Protein AF-A0AAV4FV41-F1 (afdb_monomer_lite)

Structure (mmCIF, N/CA/C/O backbone):
data_AF-A0AAV4FV41-F1
#
_entry.id   AF-A0AAV4FV41-F1
#
loop_
_atom_site.group_PDB
_atom_site.id
_atom_site.type_symbol
_atom_site.label_atom_id
_atom_site.label_alt_id
_atom_site.label_comp_id
_atom_site.label_asym_id
_atom_site.label_entity_id
_atom_site.label_seq_id
_atom_site.pdbx_PDB_ins_code
_atom_site.Cartn_x
_atom_site.Cartn_y
_atom_site.Cartn_z
_atom_site.occupancy
_atom_site.B_iso_or_equiv
_atom_site.auth_seq_id
_atom_site.auth_comp_id
_atom_site.auth_asym_id
_atom_site.auth_atom_id
_atom_site.pdbx_PDB_model_num
ATOM 1 N N . MET A 1 1 ? -48.924 -10.273 22.391 1.00 48.84 1 MET A N 1
ATOM 2 C CA . MET A 1 1 ? -47.466 -10.527 22.494 1.00 48.84 1 MET A CA 1
ATOM 3 C C . MET A 1 1 ? -46.755 -9.741 21.384 1.00 48.84 1 MET A C 1
ATOM 5 O O . MET A 1 1 ? -46.948 -10.061 20.221 1.00 48.84 1 MET A O 1
ATOM 9 N N . ARG A 1 2 ? -46.029 -8.647 21.678 1.00 49.81 2 ARG A N 1
ATOM 10 C CA . ARG A 1 2 ? -45.347 -7.856 20.625 1.00 49.81 2 ARG A CA 1
ATOM 11 C C . ARG A 1 2 ? -44.073 -8.586 20.173 1.00 49.81 2 ARG A C 1
ATOM 13 O O . ARG A 1 2 ? -43.125 -8.674 20.949 1.00 49.81 2 ARG A O 1
ATOM 20 N N . ARG A 1 3 ? -44.035 -9.086 18.930 1.00 60.19 3 ARG A N 1
ATOM 21 C CA . ARG A 1 3 ? -42.804 -9.609 18.307 1.00 60.19 3 ARG A CA 1
ATOM 22 C C . ARG A 1 3 ? -41.822 -8.455 18.109 1.00 60.19 3 ARG A C 1
ATOM 24 O O . ARG A 1 3 ? -42.117 -7.498 17.401 1.00 60.19 3 ARG A O 1
ATOM 31 N N . ARG A 1 4 ? -40.658 -8.534 18.754 1.00 66.75 4 ARG A N 1
ATOM 32 C CA . ARG A 1 4 ? -39.531 -7.634 18.488 1.00 66.75 4 ARG A CA 1
ATOM 33 C C . ARG A 1 4 ? -38.638 -8.270 17.433 1.00 66.75 4 ARG A C 1
ATOM 35 O O . ARG A 1 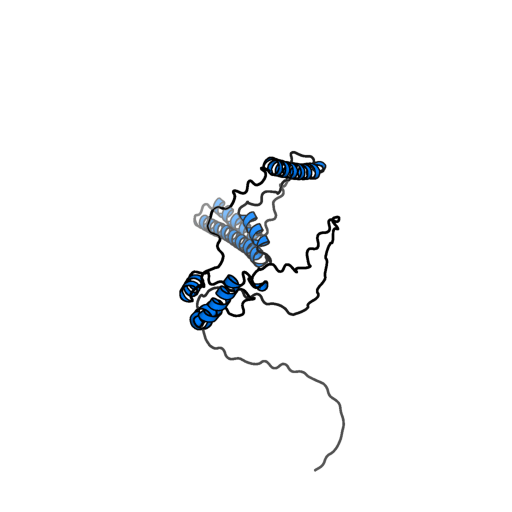4 ? -38.010 -9.289 17.697 1.00 66.75 4 ARG A O 1
ATOM 42 N N . THR A 1 5 ? -38.558 -7.646 16.267 1.00 73.88 5 THR A N 1
ATOM 43 C CA . THR A 1 5 ? -37.606 -8.025 15.221 1.00 73.88 5 THR A CA 1
ATOM 44 C C . THR A 1 5 ? -36.228 -7.479 15.590 1.00 73.88 5 THR A C 1
ATOM 46 O O . THR A 1 5 ? -36.038 -6.265 15.696 1.00 73.88 5 THR A O 1
ATOM 49 N N . VAL A 1 6 ? -35.263 -8.364 15.837 1.00 77.06 6 VAL A N 1
ATOM 50 C CA . VAL A 1 6 ? -33.878 -7.973 16.124 1.00 77.06 6 VAL A CA 1
ATOM 51 C C . VAL A 1 6 ? -33.169 -7.736 14.796 1.00 77.06 6 VAL A C 1
ATOM 53 O O . VAL A 1 6 ? -33.033 -8.655 13.995 1.00 77.06 6 VAL A O 1
ATOM 56 N N . LYS A 1 7 ? -32.711 -6.503 14.550 1.00 77.06 7 LYS A N 1
ATOM 57 C CA . LYS A 1 7 ? -31.862 -6.217 13.387 1.00 77.06 7 LYS A CA 1
ATOM 58 C C . LYS A 1 7 ? -30.518 -6.945 13.558 1.00 77.06 7 LYS A C 1
ATOM 60 O O . LYS A 1 7 ? -29.913 -6.790 14.626 1.00 77.06 7 LYS A O 1
ATOM 65 N N . PRO A 1 8 ? -30.033 -7.692 12.551 1.00 74.56 8 PRO A N 1
ATOM 66 C CA . PRO A 1 8 ? -28.712 -8.300 12.614 1.00 74.56 8 PRO A CA 1
ATOM 67 C C . PRO A 1 8 ? -27.667 -7.192 12.752 1.00 74.56 8 PRO A C 1
ATOM 69 O O . PRO A 1 8 ? -27.716 -6.173 12.060 1.00 74.56 8 PRO A O 1
ATOM 72 N N . ARG A 1 9 ? -26.751 -7.357 13.707 1.00 74.81 9 ARG A N 1
ATOM 73 C CA . ARG A 1 9 ? -25.655 -6.418 13.942 1.00 74.81 9 ARG A CA 1
ATOM 74 C C . ARG A 1 9 ? -24.352 -7.089 13.509 1.00 74.81 9 ARG A C 1
ATOM 76 O O . ARG A 1 9 ? -24.174 -8.259 13.847 1.00 74.81 9 ARG A O 1
ATOM 83 N N . PRO A 1 10 ? -23.443 -6.368 12.830 1.00 77.88 10 PRO A N 1
ATOM 84 C CA . PRO A 1 10 ? -22.122 -6.893 12.528 1.00 77.88 10 PRO A CA 1
ATOM 85 C C . PRO A 1 10 ? -21.423 -7.390 13.800 1.00 77.88 10 PRO A C 1
ATOM 87 O O . PRO A 1 10 ? -21.633 -6.805 14.877 1.00 77.88 10 PRO A O 1
ATOM 90 N N . PRO A 1 11 ? -20.595 -8.442 13.699 1.00 81.81 11 PRO A N 1
ATOM 91 C CA . PRO A 1 11 ? -19.805 -8.909 14.824 1.00 81.81 11 PRO A CA 1
ATOM 92 C C . PRO A 1 11 ? -18.938 -7.762 15.346 1.00 81.81 11 PRO A C 1
ATOM 94 O O . PRO A 1 11 ? -18.335 -7.008 14.585 1.00 81.81 11 PRO A O 1
ATOM 97 N N . ALA A 1 12 ? -18.904 -7.610 16.667 1.00 87.19 12 ALA A N 1
ATOM 98 C CA . ALA A 1 12 ? -18.150 -6.559 17.339 1.00 87.19 12 ALA A CA 1
ATOM 99 C C . ALA A 1 12 ? -17.196 -7.200 18.358 1.00 87.19 12 ALA A C 1
ATOM 101 O O . ALA A 1 12 ? -17.530 -7.260 19.545 1.00 87.19 12 ALA A O 1
ATOM 102 N N . PRO A 1 13 ? -16.025 -7.690 17.910 1.00 89.62 13 PRO A N 1
ATOM 103 C CA . PRO A 1 13 ? -15.083 -8.441 18.747 1.00 89.62 13 PRO A CA 1
ATOM 104 C C . PRO A 1 13 ? -14.616 -7.671 19.990 1.00 89.62 13 PRO A C 1
ATOM 106 O O . PRO A 1 13 ? -14.396 -8.250 21.048 1.00 89.62 13 PRO A O 1
ATOM 109 N N . TRP A 1 14 ? -14.566 -6.338 19.908 1.00 92.00 14 TRP A N 1
ATOM 110 C CA . TRP A 1 14 ? -14.190 -5.453 21.018 1.00 92.00 14 TRP A CA 1
ATOM 111 C C . TRP A 1 14 ? -15.251 -5.337 22.136 1.00 92.00 14 TRP A C 1
ATOM 113 O O . TRP A 1 14 ? -15.016 -4.659 23.135 1.00 92.00 14 TRP A O 1
ATOM 123 N N . LEU A 1 15 ? -16.437 -5.950 22.010 1.00 91.94 15 LEU A N 1
ATOM 124 C CA . LEU A 1 15 ? -17.482 -5.976 23.052 1.00 91.94 15 LEU A CA 1
ATOM 125 C C . LEU A 1 15 ? -17.296 -7.151 24.028 1.00 91.94 15 LEU A C 1
ATOM 127 O O . LEU A 1 15 ? -18.183 -7.992 24.209 1.00 91.94 15 LEU A O 1
ATOM 131 N N . THR A 1 16 ? -16.145 -7.172 24.693 1.00 94.12 16 THR A N 1
ATOM 132 C CA . THR A 1 16 ? -15.757 -8.213 25.654 1.00 94.12 16 THR A CA 1
ATOM 133 C C . THR A 1 16 ? -16.639 -8.213 26.918 1.00 94.12 16 THR A C 1
ATOM 135 O O . THR A 1 16 ? -17.317 -7.216 27.213 1.00 94.12 16 THR A O 1
ATOM 138 N N . PRO A 1 17 ? -16.643 -9.304 27.716 1.00 95.88 17 PRO A N 1
ATOM 139 C CA . PRO A 1 17 ? -17.328 -9.343 29.013 1.00 95.88 17 PRO A CA 1
ATOM 140 C C . PRO A 1 17 ? -16.935 -8.184 29.941 1.00 95.88 17 PRO A C 1
ATOM 142 O O . PRO A 1 17 ? -17.799 -7.593 30.587 1.00 95.88 17 PRO A O 1
ATOM 145 N N . GLN A 1 18 ? -15.663 -7.776 29.915 1.00 96.06 18 GLN A N 1
ATOM 146 C CA . GLN A 1 18 ? -15.154 -6.623 30.662 1.00 96.06 18 GLN A CA 1
ATOM 147 C C . GLN A 1 18 ? -15.866 -5.316 30.270 1.00 96.06 18 GLN A C 1
ATOM 149 O O . GLN A 1 18 ? -16.310 -4.563 31.136 1.00 96.06 18 GLN A O 1
ATOM 154 N N . VAL A 1 19 ? -16.059 -5.060 28.969 1.00 96.25 19 VAL A N 1
ATOM 155 C CA . VAL A 1 19 ? -16.807 -3.883 28.486 1.00 96.25 19 VAL A CA 1
ATOM 156 C C . VAL A 1 19 ? -18.272 -3.946 28.914 1.00 96.25 19 VAL A C 1
ATOM 158 O O . VAL A 1 19 ? -18.865 -2.915 29.245 1.00 96.25 19 VAL A O 1
ATOM 161 N N . LYS A 1 20 ? -18.880 -5.139 28.909 1.00 95.94 20 LYS A N 1
ATOM 162 C CA . LYS A 1 20 ? -20.266 -5.325 29.366 1.00 95.94 20 LYS A CA 1
ATOM 163 C C . LYS A 1 20 ? -20.401 -4.991 30.855 1.00 95.94 20 LYS A C 1
ATOM 165 O O . LYS A 1 20 ? -21.287 -4.207 31.199 1.00 95.94 20 LYS A O 1
ATOM 170 N N . ALA A 1 21 ? -19.496 -5.493 31.696 1.00 97.38 21 ALA A N 1
ATOM 171 C CA . ALA A 1 21 ? -19.452 -5.187 33.126 1.00 97.38 21 ALA A CA 1
ATOM 172 C C . ALA A 1 21 ? -19.243 -3.683 33.377 1.00 97.38 21 ALA A C 1
ATOM 174 O O . ALA A 1 21 ? -20.029 -3.052 34.082 1.00 97.38 21 ALA A O 1
ATOM 175 N N . ALA A 1 22 ? -18.274 -3.062 32.699 1.00 97.19 22 ALA A N 1
ATOM 176 C CA . ALA A 1 22 ? -18.013 -1.627 32.818 1.00 97.19 22 ALA A CA 1
ATOM 177 C C . ALA A 1 22 ? -19.229 -0.768 32.412 1.00 97.19 22 ALA A C 1
ATOM 179 O O . ALA A 1 22 ? -19.565 0.218 33.073 1.00 97.19 22 ALA A O 1
ATOM 180 N N . LYS A 1 23 ? -19.951 -1.159 31.352 1.00 97.56 23 LYS A N 1
ATOM 181 C CA . LYS A 1 23 ? -21.210 -0.508 30.951 1.00 97.56 23 LYS A CA 1
ATOM 182 C C . LYS A 1 23 ? -22.316 -0.678 31.987 1.00 97.56 23 LYS A C 1
ATOM 184 O O . LYS A 1 23 ? -23.127 0.235 32.144 1.00 97.56 23 LYS A O 1
ATOM 189 N N . GLN A 1 24 ? -22.385 -1.827 32.654 1.00 97.62 24 GLN A N 1
ATOM 190 C CA . GLN A 1 24 ? -23.353 -2.068 33.719 1.00 97.62 24 GLN A CA 1
ATOM 191 C C . GLN A 1 24 ? -23.072 -1.165 34.923 1.00 97.62 24 GLN A C 1
ATOM 193 O O . GLN A 1 24 ? -23.992 -0.495 35.384 1.00 97.62 24 GLN A O 1
ATOM 198 N N . GLU A 1 25 ? -21.815 -1.053 35.349 1.00 97.69 25 GLU A N 1
ATOM 199 C CA . GLU A 1 25 ? -21.405 -0.140 36.425 1.00 97.69 25 GLU A CA 1
ATOM 200 C C . GLU A 1 25 ? -21.681 1.324 36.079 1.00 97.69 25 GLU A C 1
ATOM 202 O O . GLU A 1 25 ? -22.261 2.059 36.876 1.00 97.69 25 GLU A O 1
ATOM 207 N N . ARG A 1 26 ? -21.388 1.740 34.841 1.00 98.06 26 ARG A N 1
ATOM 208 C CA . ARG A 1 26 ? -21.754 3.077 34.355 1.00 98.06 26 ARG A CA 1
ATOM 209 C C . ARG A 1 26 ? -23.260 3.334 34.464 1.00 98.06 26 ARG A C 1
ATOM 211 O O . ARG A 1 26 ? -23.661 4.411 34.887 1.00 98.06 26 ARG A O 1
ATOM 218 N N . ARG A 1 27 ? -24.103 2.359 34.097 1.00 97.81 27 ARG A N 1
ATOM 219 C CA . ARG A 1 27 ? -25.571 2.474 34.214 1.00 97.81 27 ARG A CA 1
ATOM 220 C C . ARG A 1 27 ? -26.032 2.529 35.672 1.00 97.81 27 ARG A C 1
ATOM 222 O O . ARG A 1 27 ? -26.994 3.234 35.955 1.00 97.81 27 ARG A O 1
ATOM 229 N N . LYS A 1 28 ? -25.384 1.798 36.586 1.00 97.75 28 LYS A N 1
ATOM 230 C CA . LYS A 1 28 ? -25.674 1.880 38.028 1.00 97.75 28 LYS A CA 1
ATOM 231 C C . LYS A 1 28 ? -25.369 3.284 38.558 1.00 97.75 28 LYS A C 1
ATOM 233 O O . LYS A 1 28 ? -26.255 3.898 39.146 1.00 97.75 28 LYS A O 1
ATOM 238 N N . ALA A 1 29 ? -24.183 3.816 38.253 1.00 97.06 29 ALA A N 1
ATOM 239 C CA . ALA A 1 29 ? -23.786 5.174 38.628 1.00 97.06 29 ALA A CA 1
ATOM 240 C C . ALA A 1 29 ? -24.725 6.242 38.036 1.00 97.06 29 ALA A C 1
ATOM 242 O O . ALA A 1 29 ? -25.128 7.168 38.731 1.00 97.06 29 ALA A O 1
ATOM 243 N N . GLU A 1 30 ? -25.143 6.078 36.775 1.00 97.81 30 GLU A N 1
ATOM 244 C CA . GLU A 1 30 ? -26.107 6.974 36.124 1.00 97.81 30 GLU A CA 1
ATOM 245 C C . GLU A 1 30 ? -27.459 6.997 36.854 1.00 97.81 30 GLU A C 1
ATOM 247 O O . GLU A 1 30 ? -28.013 8.066 37.105 1.00 97.81 30 GLU A O 1
ATOM 252 N N . ARG A 1 31 ? -27.997 5.824 37.218 1.00 97.88 31 ARG A N 1
ATOM 253 C CA . ARG A 1 31 ? -29.260 5.726 37.967 1.00 97.88 31 ARG A CA 1
ATOM 254 C C . ARG A 1 31 ? -29.142 6.340 39.357 1.00 97.88 31 ARG A C 1
ATOM 256 O O . ARG A 1 31 ? -30.073 7.010 39.788 1.00 97.88 31 ARG A O 1
ATOM 263 N N . GLN A 1 32 ? -28.017 6.117 40.039 1.00 97.12 32 GLN A N 1
ATOM 264 C CA . GLN A 1 32 ? -27.764 6.699 41.353 1.00 97.12 32 GLN A CA 1
ATOM 265 C C . GLN A 1 32 ? -27.756 8.224 41.273 1.00 97.12 32 GLN A C 1
ATOM 267 O O . GLN A 1 32 ? -28.517 8.855 41.995 1.00 97.12 32 GLN A O 1
ATOM 272 N N . TRP A 1 33 ? -27.002 8.798 40.330 1.00 98.00 33 TRP A N 1
ATOM 273 C CA . TRP A 1 33 ? -26.980 10.243 40.106 1.00 98.00 33 TRP A CA 1
ATOM 274 C C . TRP A 1 33 ? -28.374 10.809 39.809 1.00 98.00 33 TRP A C 1
ATOM 276 O O . TRP A 1 33 ? -28.776 11.784 40.442 1.00 98.00 33 TRP A O 1
ATOM 286 N N . LYS A 1 34 ? -29.145 10.163 38.923 1.00 96.69 34 LYS A N 1
ATOM 287 C CA . LYS A 1 34 ? -30.526 10.570 38.608 1.00 96.69 34 LYS A CA 1
ATOM 288 C C . LYS A 1 34 ? -31.461 10.529 39.819 1.00 96.69 34 LYS A C 1
ATOM 290 O O . LYS A 1 34 ? -32.391 11.321 39.872 1.00 96.69 34 LYS A O 1
ATOM 295 N N . LYS A 1 35 ? -31.230 9.618 40.772 1.00 96.81 35 LYS A N 1
ATOM 296 C CA . LYS A 1 35 ? -32.022 9.511 42.006 1.00 96.81 35 LYS A CA 1
ATOM 297 C C . LYS A 1 35 ? -31.618 10.555 43.051 1.00 96.81 35 LYS A C 1
ATOM 299 O O . LYS A 1 35 ? -32.481 11.111 43.711 1.00 96.81 35 LYS A O 1
ATOM 304 N N . SER A 1 36 ? -30.319 10.778 43.235 1.00 96.12 36 SER A N 1
ATOM 305 C CA . SER A 1 36 ? -29.785 11.612 44.319 1.00 96.12 36 SER A CA 1
ATOM 306 C C . SER A 1 36 ? -29.654 13.096 43.979 1.00 96.12 36 SER A C 1
ATOM 308 O O . SER A 1 36 ? -29.597 13.916 44.882 1.00 96.12 36 SER A O 1
ATOM 310 N N . GLY A 1 37 ? -29.450 13.444 42.704 1.00 93.88 37 GLY A N 1
ATOM 311 C CA . GLY A 1 37 ? -29.151 14.815 42.266 1.00 93.88 37 GLY A CA 1
ATOM 312 C C . GLY A 1 37 ? -27.771 15.373 42.662 1.00 93.88 37 GLY A C 1
ATOM 313 O O . GLY A 1 37 ? -27.353 16.380 42.099 1.00 93.88 37 GLY A O 1
ATOM 314 N N . LEU A 1 38 ? -27.029 14.723 43.569 1.00 96.31 38 LEU A N 1
ATOM 315 C CA . LEU A 1 38 ? -25.739 15.219 44.072 1.00 96.31 38 LEU A CA 1
ATOM 316 C C . LEU A 1 38 ? -24.633 15.280 43.004 1.00 96.31 38 LEU A C 1
ATOM 318 O O . LEU A 1 38 ? -24.504 14.398 42.146 1.00 96.31 38 LEU A O 1
ATOM 322 N N . THR A 1 39 ? -23.763 16.282 43.140 1.00 96.31 39 THR A N 1
ATOM 323 C CA . THR A 1 39 ? -22.578 16.510 42.295 1.00 96.31 39 THR A CA 1
ATOM 324 C C . THR A 1 39 ? -21.586 15.349 42.355 1.00 96.31 39 THR A C 1
ATOM 326 O O . THR A 1 39 ? -21.150 14.871 41.312 1.00 96.31 39 THR A O 1
ATOM 329 N N . VAL A 1 40 ? -21.331 14.793 43.542 1.00 97.38 40 VAL A N 1
ATOM 330 C CA . VAL A 1 40 ? -20.420 13.646 43.725 1.00 97.38 40 VAL A CA 1
ATOM 331 C C . VAL A 1 40 ? -20.847 12.441 42.875 1.00 97.38 40 VAL A C 1
ATOM 333 O O . VAL A 1 40 ? -20.028 11.802 42.216 1.00 97.38 40 VAL A O 1
ATOM 336 N N . HIS A 1 41 ? -22.149 12.142 42.814 1.00 97.38 41 HIS A N 1
ATOM 337 C CA . HIS A 1 41 ? -22.655 11.043 41.987 1.00 97.38 41 HIS A CA 1
ATOM 338 C C . HIS A 1 41 ? -22.536 11.330 40.485 1.00 97.38 41 HIS A C 1
ATOM 340 O O . HIS A 1 41 ? -22.283 10.407 39.703 1.00 97.38 41 HIS A O 1
ATOM 346 N N . ARG A 1 42 ? -22.654 12.600 40.077 1.00 97.31 42 ARG A N 1
ATOM 347 C CA . ARG A 1 42 ? -22.388 13.027 38.697 1.00 97.31 42 ARG A CA 1
ATOM 348 C C . ARG A 1 42 ? -20.932 12.780 38.312 1.00 97.31 42 ARG A C 1
ATOM 350 O O . ARG A 1 42 ? -20.676 12.276 37.217 1.00 97.31 42 ARG A O 1
ATOM 357 N N . ASP A 1 43 ? -19.997 13.095 39.200 1.00 97.94 43 ASP A N 1
ATOM 358 C CA . ASP A 1 43 ? -18.567 12.913 38.949 1.00 97.94 43 ASP A CA 1
ATOM 359 C C . ASP A 1 43 ? -18.200 11.429 38.863 1.00 97.94 43 ASP A C 1
ATOM 361 O O . ASP A 1 43 ? -17.523 11.015 37.919 1.00 97.94 43 ASP A O 1
ATOM 365 N N . ILE A 1 44 ? -18.762 10.589 39.740 1.00 97.75 44 ILE A N 1
ATOM 366 C CA . ILE A 1 44 ? -18.630 9.125 39.648 1.00 97.75 44 ILE A CA 1
ATOM 367 C C . ILE A 1 44 ? -19.152 8.614 38.297 1.00 97.75 44 ILE A C 1
ATOM 369 O O . ILE A 1 44 ? -18.476 7.831 37.622 1.00 97.75 44 ILE A O 1
ATOM 373 N N . TYR A 1 45 ? -20.336 9.059 37.865 1.00 98.00 45 TYR A N 1
ATOM 374 C CA . TYR A 1 45 ? -20.873 8.699 36.551 1.00 98.00 45 TYR A CA 1
ATOM 375 C C . TYR A 1 45 ? -19.937 9.135 35.415 1.00 98.00 45 TYR A C 1
ATOM 377 O O . TYR A 1 45 ? -19.667 8.338 34.512 1.00 98.00 45 TYR A O 1
ATOM 385 N N . ARG A 1 46 ? -19.399 10.361 35.468 1.00 97.94 46 ARG A N 1
ATOM 386 C CA . ARG A 1 46 ? -18.468 10.895 34.464 1.00 97.94 46 ARG A CA 1
ATOM 387 C C . ARG A 1 46 ? -17.193 10.057 34.374 1.00 97.94 46 ARG A C 1
ATOM 389 O O . ARG A 1 46 ? -16.798 9.697 33.265 1.00 97.94 46 ARG A O 1
ATOM 396 N N . LEU A 1 47 ? -16.609 9.677 35.511 1.00 98.19 47 LEU A N 1
ATOM 397 C CA . LEU A 1 47 ? -15.437 8.798 35.569 1.00 98.19 47 LEU A CA 1
ATOM 398 C C . LEU A 1 47 ? -15.733 7.428 34.949 1.00 98.19 47 LEU A C 1
ATOM 400 O O . LEU A 1 47 ? -14.989 6.953 34.090 1.00 98.19 47 LEU A O 1
ATOM 404 N N . LYS A 1 48 ? -16.863 6.802 35.307 1.00 98.00 48 LYS A N 1
ATOM 405 C CA . LYS A 1 48 ? -17.270 5.514 34.716 1.00 98.00 48 LYS A CA 1
ATOM 406 C C . LYS A 1 48 ? -17.569 5.634 33.219 1.00 98.00 48 LYS A C 1
ATOM 408 O O . LYS A 1 48 ? -17.288 4.707 32.461 1.00 98.00 48 LYS A O 1
ATOM 413 N N . TYR A 1 49 ? -18.125 6.758 32.771 1.00 97.44 49 TYR A N 1
ATOM 414 C CA . TYR A 1 49 ? -18.356 7.033 31.355 1.00 97.44 49 TYR A CA 1
ATOM 415 C C . TYR A 1 49 ? -17.036 7.125 30.582 1.00 97.44 49 TYR A C 1
ATOM 417 O O . TYR A 1 49 ? -16.879 6.431 29.577 1.00 97.44 49 TYR A O 1
ATOM 425 N N . GLN A 1 50 ? -16.083 7.923 31.072 1.00 97.94 50 GLN A N 1
ATOM 426 C CA . GLN A 1 50 ? -14.752 8.060 30.477 1.00 97.94 50 GLN A CA 1
ATOM 427 C C . GLN A 1 50 ? -14.026 6.716 30.424 1.00 97.94 50 GLN A C 1
ATOM 429 O O . GLN A 1 50 ? -13.526 6.339 29.366 1.00 97.94 50 GLN A O 1
ATOM 434 N N . PHE A 1 51 ? -14.064 5.951 31.517 1.00 98.06 51 PHE A N 1
ATOM 435 C CA . PHE A 1 51 ? -13.480 4.615 31.580 1.00 98.06 51 PHE A CA 1
ATOM 436 C C . PHE A 1 51 ? -14.030 3.688 30.488 1.00 98.06 51 PHE A C 1
ATOM 438 O O . PHE A 1 51 ? -13.263 3.078 29.750 1.00 98.06 51 PHE A O 1
ATOM 445 N N . VAL A 1 52 ? -15.357 3.619 30.321 1.00 97.75 52 VAL A N 1
ATOM 446 C CA . VAL A 1 52 ? -15.980 2.795 29.268 1.00 97.75 52 VAL A CA 1
ATOM 447 C C . VAL A 1 52 ? -15.561 3.254 27.869 1.00 97.75 52 VAL A C 1
ATOM 449 O O . VAL A 1 52 ? -15.310 2.418 27.002 1.00 97.75 52 VAL A O 1
ATOM 452 N N . CYS A 1 53 ? -15.507 4.565 27.628 1.00 96.88 53 CYS A N 1
ATOM 453 C CA . CYS A 1 53 ? -15.097 5.116 26.338 1.00 96.88 53 CYS A CA 1
ATOM 454 C C . CYS A 1 53 ? -13.641 4.771 26.006 1.00 96.88 53 CYS A C 1
ATOM 456 O O . CYS A 1 53 ? -13.371 4.330 24.889 1.00 96.88 53 CYS A O 1
ATOM 458 N N . ASN A 1 54 ? -12.732 4.926 26.970 1.00 97.75 54 ASN A N 1
ATOM 459 C CA . ASN A 1 54 ? -11.315 4.609 26.803 1.00 97.75 54 ASN A CA 1
ATOM 460 C C . ASN A 1 54 ? -11.115 3.108 26.593 1.00 97.75 54 ASN A C 1
ATOM 462 O O . ASN A 1 54 ? -10.531 2.717 25.591 1.00 97.75 54 ASN A O 1
ATOM 466 N N . LEU A 1 55 ? -11.748 2.268 27.416 1.00 97.69 55 LEU A N 1
ATOM 467 C CA . LEU A 1 55 ? -11.674 0.814 27.276 1.00 97.69 55 LEU A CA 1
ATOM 468 C C . LEU A 1 55 ? -12.113 0.332 25.882 1.00 97.69 55 LEU A C 1
ATOM 470 O O . LEU A 1 55 ? -11.474 -0.529 25.285 1.00 97.69 55 LEU A O 1
ATOM 474 N N . ILE A 1 56 ? -13.192 0.897 25.327 1.00 96.81 56 ILE A N 1
ATOM 475 C CA . ILE A 1 56 ? -13.645 0.545 23.972 1.00 96.81 56 ILE A CA 1
ATOM 476 C C . ILE A 1 56 ? -12.647 1.018 22.909 1.00 96.81 56 ILE A C 1
ATOM 478 O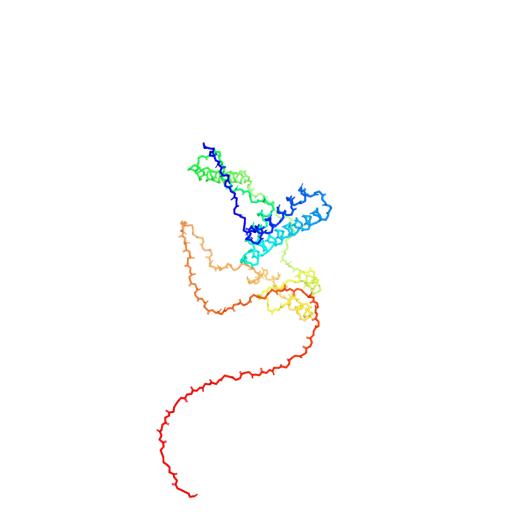 O . ILE A 1 56 ? -12.413 0.291 21.944 1.00 96.81 56 ILE A O 1
ATOM 482 N N . LYS A 1 57 ? -12.087 2.225 23.050 1.00 96.44 57 LYS A N 1
ATOM 483 C CA . LYS A 1 57 ? -11.064 2.741 22.129 1.00 96.44 57 LYS A CA 1
ATOM 484 C C . LYS A 1 57 ? -9.820 1.853 22.145 1.00 96.44 57 LYS A C 1
ATOM 486 O O . LYS A 1 57 ? -9.340 1.481 21.078 1.00 96.44 57 LYS A O 1
ATOM 491 N N . ASP A 1 58 ? -9.364 1.464 23.329 1.00 96.94 58 ASP A N 1
ATOM 492 C CA . ASP A 1 58 ? -8.172 0.642 23.516 1.00 96.94 58 ASP A CA 1
ATOM 493 C C . ASP A 1 58 ? -8.360 -0.760 22.934 1.00 96.94 58 ASP A C 1
ATOM 495 O O . ASP A 1 58 ? -7.506 -1.232 22.190 1.00 96.94 58 ASP A O 1
ATOM 499 N N . LEU A 1 59 ? -9.512 -1.394 23.175 1.00 96.69 59 LEU A N 1
ATOM 500 C CA . LEU A 1 59 ? -9.818 -2.709 22.604 1.00 96.69 59 LEU A CA 1
ATOM 501 C C . LEU A 1 59 ? -9.979 -2.673 21.082 1.00 96.69 59 LEU A C 1
ATOM 503 O O . LEU A 1 59 ? -9.566 -3.611 20.409 1.00 96.69 59 LEU A O 1
ATOM 507 N N . LYS A 1 60 ? -10.551 -1.600 20.520 1.00 94.69 60 LYS A N 1
ATOM 508 C CA . LYS A 1 60 ? -10.607 -1.415 19.061 1.00 94.69 60 LYS A CA 1
ATOM 509 C C . LYS A 1 60 ? -9.214 -1.253 18.461 1.00 94.69 60 LYS A C 1
ATOM 511 O O . LYS A 1 60 ? -8.922 -1.889 17.454 1.00 94.69 60 LYS A O 1
ATOM 516 N N . ARG A 1 61 ? -8.371 -0.418 19.079 1.00 94.81 61 ARG A N 1
ATOM 517 C CA . ARG A 1 61 ? -6.980 -0.208 18.656 1.00 94.81 61 ARG A CA 1
ATOM 518 C C . ARG A 1 61 ? -6.206 -1.519 18.702 1.00 94.81 61 ARG A C 1
ATOM 520 O O . ARG A 1 61 ? -5.575 -1.866 17.715 1.00 94.81 61 ARG A O 1
ATOM 527 N N . LYS A 1 62 ? -6.315 -2.255 19.811 1.00 96.00 62 LYS A N 1
ATOM 528 C CA . LYS A 1 62 ? -5.684 -3.564 19.976 1.00 96.00 62 LYS A CA 1
ATOM 529 C C . LYS A 1 62 ? -6.143 -4.546 18.900 1.00 96.00 62 LYS A C 1
ATOM 531 O O . LYS A 1 62 ? -5.309 -5.076 18.194 1.00 96.00 62 LYS A O 1
ATOM 536 N N . PHE A 1 63 ? -7.451 -4.695 18.697 1.00 94.69 63 PHE A N 1
ATOM 537 C CA . PHE A 1 63 ? -7.994 -5.602 17.682 1.00 94.69 63 PHE A CA 1
ATOM 538 C C . PHE A 1 63 ? -7.460 -5.323 16.268 1.00 94.69 63 PHE A C 1
ATOM 540 O O . PHE A 1 63 ? -7.103 -6.248 15.548 1.00 94.69 63 PHE A O 1
ATOM 547 N N . VAL A 1 64 ? -7.413 -4.052 15.857 1.00 93.56 64 VAL A N 1
ATOM 548 C CA . VAL A 1 64 ? -6.875 -3.679 14.540 1.00 93.56 64 VAL A CA 1
ATOM 549 C C . VAL A 1 64 ? -5.368 -3.921 14.474 1.00 93.56 64 VAL A C 1
ATOM 551 O O . VAL A 1 64 ? -4.891 -4.421 13.462 1.00 93.56 64 VAL A O 1
ATOM 554 N N . ASN A 1 65 ? -4.634 -3.591 15.539 1.00 95.31 65 ASN A N 1
ATOM 555 C CA . ASN A 1 65 ? -3.190 -3.793 15.602 1.00 95.31 65 ASN A CA 1
ATOM 556 C C . ASN A 1 65 ? -2.823 -5.281 15.533 1.00 95.31 65 ASN A C 1
ATOM 558 O O . ASN A 1 65 ? -2.017 -5.664 14.697 1.00 95.31 65 ASN A O 1
ATOM 562 N N . ASP A 1 66 ? -3.485 -6.119 16.332 1.00 95.44 66 ASP A N 1
ATOM 563 C CA . ASP A 1 66 ? -3.299 -7.572 16.327 1.00 95.44 66 ASP A CA 1
ATOM 564 C C . ASP A 1 66 ? -3.537 -8.126 14.908 1.00 95.44 66 ASP A C 1
ATOM 566 O O . ASP A 1 66 ? -2.702 -8.851 14.377 1.00 95.44 66 ASP A O 1
ATOM 570 N N . LYS A 1 67 ? -4.593 -7.666 14.217 1.00 94.12 67 LYS A N 1
ATOM 571 C CA . LYS A 1 67 ? -4.877 -8.056 12.824 1.00 94.12 67 LYS A CA 1
ATOM 572 C C . LYS A 1 67 ? -3.775 -7.637 11.837 1.00 94.12 67 LYS A C 1
ATOM 574 O O . LYS A 1 67 ? -3.524 -8.352 10.871 1.00 94.12 67 LYS A O 1
ATOM 579 N N . ILE A 1 68 ? -3.137 -6.482 12.044 1.00 94.62 68 ILE A N 1
ATOM 580 C CA . ILE A 1 68 ? -2.018 -6.009 11.211 1.00 94.62 68 ILE A CA 1
ATOM 581 C C . ILE A 1 68 ? -0.760 -6.840 11.485 1.00 94.62 68 ILE A C 1
ATOM 583 O O . ILE A 1 68 ? -0.097 -7.248 10.539 1.00 94.62 68 ILE A O 1
ATOM 587 N N . VAL A 1 69 ? -0.454 -7.122 12.754 1.00 95.31 69 VAL A N 1
ATOM 588 C CA . VAL A 1 69 ? 0.712 -7.926 13.160 1.00 95.31 69 VAL A CA 1
ATOM 589 C C . VAL A 1 69 ? 0.588 -9.379 12.691 1.00 95.31 69 VAL A C 1
ATOM 591 O O . VAL A 1 69 ? 1.577 -9.980 12.288 1.00 95.31 69 VAL A O 1
ATOM 594 N N . GLU A 1 70 ? -0.621 -9.940 12.703 1.00 95.56 70 GLU A N 1
ATOM 595 C CA . GLU A 1 70 ? -0.905 -11.298 12.218 1.00 95.56 70 GLU A CA 1
ATOM 596 C C . GLU A 1 70 ? -0.933 -11.410 10.681 1.00 95.56 70 GLU A C 1
ATOM 598 O O . GLU A 1 70 ? -0.936 -12.523 10.147 1.00 95.56 70 GLU A O 1
ATOM 603 N N . SER A 1 71 ? -0.960 -10.282 9.959 1.00 94.56 71 SER A N 1
ATOM 604 C CA . SER A 1 71 ? -1.021 -10.274 8.493 1.00 94.56 71 SER A CA 1
ATOM 605 C C . SER A 1 71 ? 0.293 -10.762 7.882 1.00 94.56 71 SER A C 1
ATOM 607 O O . SER A 1 71 ? 1.373 -10.304 8.248 1.00 94.56 71 SER A O 1
ATOM 609 N N . ARG A 1 72 ? 0.211 -11.655 6.890 1.00 93.50 72 ARG A N 1
ATOM 610 C CA . ARG A 1 72 ? 1.394 -12.250 6.230 1.00 93.50 72 ARG A CA 1
ATOM 611 C C . ARG A 1 72 ? 1.776 -11.560 4.927 1.00 93.50 72 ARG A C 1
ATOM 613 O O . ARG A 1 72 ? 2.815 -11.863 4.348 1.00 93.50 72 ARG A O 1
ATOM 620 N N . SER A 1 73 ? 0.926 -10.661 4.434 1.00 94.50 73 SER A N 1
ATOM 621 C CA . SER A 1 73 ? 1.125 -9.988 3.154 1.00 94.50 73 SER A CA 1
ATOM 622 C C . SER A 1 73 ? 0.771 -8.506 3.216 1.00 94.50 73 SER A C 1
ATOM 624 O O . SER A 1 73 ? -0.158 -8.088 3.909 1.00 94.50 73 SER A O 1
ATOM 626 N N . SER A 1 74 ? 1.464 -7.703 2.405 1.00 92.38 74 SER A N 1
ATOM 627 C CA . SER A 1 74 ? 1.132 -6.286 2.213 1.00 92.38 74 SER A CA 1
ATOM 628 C C . SER A 1 74 ? -0.316 -6.104 1.742 1.00 92.38 74 SER A C 1
ATOM 630 O O . SER A 1 74 ? -1.007 -5.194 2.193 1.00 92.38 74 SER A O 1
ATOM 632 N N . LYS A 1 75 ? -0.825 -7.015 0.902 1.00 92.31 75 LYS A N 1
ATOM 633 C CA . LYS A 1 75 ? -2.214 -7.029 0.418 1.00 92.31 75 LYS A CA 1
ATOM 634 C C . LYS A 1 75 ? -3.241 -7.127 1.551 1.00 92.31 75 LYS A C 1
ATOM 636 O O . LYS A 1 75 ? -4.251 -6.427 1.506 1.00 92.31 75 LYS A O 1
ATOM 641 N N . GLU A 1 76 ? -3.004 -7.968 2.556 1.00 93.31 76 GLU A N 1
ATOM 642 C CA . GLU A 1 76 ? -3.875 -8.072 3.737 1.00 93.31 76 GLU A CA 1
ATOM 643 C C . GLU A 1 76 ? -3.902 -6.764 4.527 1.00 93.31 76 GLU A C 1
ATOM 645 O O . GLU A 1 76 ? -4.984 -6.266 4.841 1.00 93.31 76 GLU A O 1
ATOM 650 N N . ILE A 1 77 ? -2.735 -6.154 4.746 1.00 94.50 77 ILE A N 1
ATOM 651 C CA . ILE A 1 77 ? -2.614 -4.853 5.416 1.00 94.50 77 ILE A CA 1
ATOM 652 C C . ILE A 1 77 ? -3.388 -3.778 4.639 1.00 94.50 77 ILE A C 1
ATOM 654 O O . ILE A 1 77 ? -4.190 -3.047 5.221 1.00 94.50 77 ILE A O 1
ATOM 658 N N . PHE A 1 78 ? -3.232 -3.717 3.313 1.00 93.19 78 PHE A N 1
ATOM 659 C CA . PHE A 1 78 ? -3.986 -2.782 2.474 1.00 93.19 78 PHE A CA 1
ATOM 660 C C . PHE A 1 78 ? -5.498 -3.020 2.539 1.00 93.19 78 PHE A C 1
ATOM 662 O O . PHE A 1 78 ? -6.260 -2.055 2.593 1.00 93.19 78 PHE A O 1
ATOM 669 N N . ASN A 1 79 ? -5.951 -4.274 2.585 1.00 91.38 79 ASN A N 1
ATOM 670 C CA . ASN A 1 79 ? -7.371 -4.589 2.749 1.00 91.38 79 ASN A CA 1
ATOM 671 C C . ASN A 1 79 ? -7.910 -4.101 4.101 1.00 91.38 79 ASN A C 1
ATOM 673 O O . ASN A 1 79 ? -8.996 -3.523 4.137 1.00 91.38 79 ASN A O 1
ATOM 677 N N . ILE A 1 80 ? -7.141 -4.264 5.185 1.00 92.50 80 ILE A N 1
ATOM 678 C CA . ILE A 1 80 ? -7.483 -3.742 6.517 1.00 92.50 80 ILE A CA 1
ATOM 679 C C . ILE A 1 80 ? -7.574 -2.211 6.483 1.00 92.50 80 ILE A C 1
ATOM 681 O O . ILE A 1 80 ? -8.547 -1.640 6.973 1.00 92.50 80 ILE A O 1
ATOM 685 N N . CYS A 1 81 ? -6.609 -1.531 5.863 1.00 92.06 81 CYS A N 1
ATOM 686 C CA . CYS A 1 81 ? -6.655 -0.079 5.687 1.00 92.06 81 CYS A CA 1
ATOM 687 C C . CYS A 1 81 ? -7.881 0.359 4.876 1.00 92.06 81 CYS A C 1
ATOM 689 O O . CYS A 1 81 ? -8.557 1.322 5.237 1.00 92.06 81 CYS A O 1
ATOM 691 N N . ASN A 1 82 ? -8.212 -0.362 3.805 1.00 90.94 82 ASN A N 1
ATOM 692 C CA . ASN A 1 82 ? -9.392 -0.075 2.997 1.00 90.94 82 ASN A CA 1
ATOM 693 C C . ASN A 1 82 ? -10.700 -0.296 3.772 1.00 90.94 82 ASN A C 1
ATOM 695 O O . ASN A 1 82 ? -11.626 0.496 3.598 1.00 90.94 82 ASN A O 1
ATOM 699 N N . ASP A 1 83 ? -10.771 -1.300 4.654 1.00 89.06 83 ASP A N 1
ATOM 700 C CA . ASP A 1 83 ? -11.914 -1.517 5.553 1.00 89.06 83 ASP A CA 1
ATOM 701 C C . ASP A 1 83 ? -12.090 -0.320 6.497 1.00 89.06 83 ASP A C 1
ATOM 703 O O . ASP A 1 83 ? -13.190 0.216 6.638 1.00 89.06 83 ASP A O 1
ATOM 707 N N . LEU A 1 84 ? -10.997 0.134 7.118 1.00 89.81 84 LEU A N 1
ATOM 708 C CA . LEU A 1 84 ? -11.007 1.245 8.075 1.00 89.81 84 LEU A CA 1
ATOM 709 C C . LEU A 1 84 ? -11.388 2.579 7.428 1.00 89.81 84 LEU A C 1
ATOM 711 O O . LEU A 1 84 ? -12.067 3.394 8.049 1.00 89.81 84 LEU A O 1
ATOM 715 N N . LEU A 1 85 ? -10.958 2.790 6.184 1.00 90.88 85 LEU A N 1
ATOM 716 C CA . LEU A 1 85 ? -11.231 4.002 5.413 1.00 90.88 85 LEU A CA 1
ATOM 717 C C . LEU A 1 85 ? -12.565 3.942 4.654 1.00 90.88 85 LEU A C 1
ATOM 719 O O . LEU A 1 85 ? -12.904 4.896 3.957 1.00 90.88 85 LEU A O 1
ATOM 723 N N . GLY A 1 86 ? -13.305 2.830 4.733 1.00 85.31 86 GLY A N 1
ATOM 724 C CA . GLY A 1 86 ? -14.548 2.643 3.980 1.00 85.31 86 GLY A CA 1
ATOM 725 C C . GLY A 1 86 ? -14.347 2.591 2.459 1.00 85.31 86 GLY A C 1
ATOM 726 O O . GLY A 1 86 ? -15.272 2.874 1.702 1.00 85.31 86 GLY A O 1
ATOM 727 N N . LYS A 1 87 ? -13.139 2.243 1.996 1.00 84.50 87 LYS A N 1
ATOM 728 C CA . LYS A 1 87 ? -12.786 2.132 0.570 1.00 84.50 87 LYS A CA 1
ATOM 729 C C . LYS A 1 87 ? -13.213 0.806 -0.052 1.00 84.50 87 LYS A C 1
ATOM 731 O O . LYS A 1 87 ? -13.240 0.695 -1.277 1.00 84.50 87 LYS A O 1
ATOM 736 N N . ASN A 1 88 ? -13.566 -0.184 0.765 1.00 74.50 88 ASN A N 1
ATOM 737 C CA . ASN A 1 88 ? -14.085 -1.460 0.289 1.00 74.50 88 ASN A CA 1
ATOM 738 C C . ASN A 1 88 ? -15.509 -1.290 -0.245 1.00 74.50 88 ASN A C 1
ATOM 740 O O . ASN A 1 88 ? -16.503 -1.532 0.437 1.00 74.50 88 ASN A O 1
ATOM 744 N N . LYS A 1 89 ? -15.597 -0.850 -1.501 1.00 70.38 89 LYS A N 1
ATOM 745 C CA . LYS A 1 89 ? -16.823 -0.926 -2.288 1.00 70.38 89 LYS A CA 1
ATOM 746 C C . LYS A 1 89 ? -17.075 -2.399 -2.617 1.00 70.38 89 LYS A C 1
ATOM 748 O O . LYS A 1 89 ? -16.124 -3.089 -3.001 1.00 70.38 89 LYS A O 1
ATOM 753 N N . PRO A 1 90 ? -18.315 -2.903 -2.491 1.00 70.06 90 PRO A N 1
ATOM 754 C CA . PRO A 1 90 ? -18.626 -4.228 -2.998 1.00 70.06 90 PRO A CA 1
ATOM 755 C C . PRO A 1 90 ? -18.254 -4.252 -4.480 1.00 70.06 90 PRO A C 1
ATOM 757 O O . PRO A 1 90 ? -18.683 -3.380 -5.242 1.00 70.06 90 PRO A O 1
ATOM 760 N N . LYS A 1 91 ? -17.420 -5.222 -4.870 1.00 67.50 91 LYS A N 1
ATOM 761 C CA . LYS A 1 91 ? -17.130 -5.509 -6.276 1.00 67.50 91 LYS A CA 1
ATOM 762 C C . LYS A 1 91 ? -18.419 -6.042 -6.888 1.00 67.50 91 LYS A C 1
ATOM 764 O O . LYS A 1 91 ? -18.662 -7.242 -6.899 1.00 67.50 91 LYS A O 1
ATOM 769 N N . SER A 1 92 ? -19.290 -5.124 -7.272 1.00 70.12 92 SER A N 1
ATOM 770 C CA . SER A 1 92 ? -20.514 -5.439 -7.982 1.00 70.12 92 SER A CA 1
ATOM 771 C C . SER A 1 92 ? -20.143 -5.590 -9.443 1.00 70.12 92 SER A C 1
ATOM 773 O O . SER A 1 92 ? -19.472 -4.736 -10.026 1.00 70.12 92 SER A O 1
ATOM 775 N N . LEU A 1 93 ? -20.543 -6.719 -10.014 1.00 70.31 93 LEU A N 1
ATOM 776 C CA . LEU A 1 93 ? -20.619 -6.829 -11.457 1.00 70.31 93 LEU A CA 1
ATOM 777 C C . LEU A 1 93 ? -21.662 -5.822 -11.965 1.00 70.31 93 LEU A C 1
ATOM 779 O O . LEU A 1 93 ? -22.522 -5.389 -11.191 1.00 70.31 93 LEU A O 1
ATOM 783 N N . PRO A 1 94 ? -21.599 -5.420 -13.242 1.00 71.75 94 PRO A N 1
ATOM 784 C CA . PRO A 1 94 ? -22.639 -4.591 -13.825 1.00 71.75 94 PRO A CA 1
ATOM 785 C C . PRO A 1 94 ? -24.001 -5.277 -13.649 1.00 71.75 94 PRO A C 1
ATOM 787 O O . PRO A 1 94 ? -24.266 -6.304 -14.265 1.00 71.75 94 PRO A O 1
ATOM 790 N N . ASN A 1 95 ? -24.880 -4.701 -12.826 1.00 72.50 95 ASN A N 1
ATOM 791 C CA . ASN A 1 95 ? -26.231 -5.236 -12.599 1.00 72.50 95 ASN A CA 1
ATOM 792 C C . ASN A 1 95 ? -27.159 -5.043 -13.814 1.00 72.50 95 ASN A C 1
ATOM 794 O O . ASN A 1 95 ? -28.320 -5.440 -13.774 1.00 72.50 95 ASN A O 1
ATOM 798 N N . ASN A 1 96 ? -26.662 -4.410 -14.878 1.00 79.25 96 ASN A N 1
ATOM 799 C CA . ASN A 1 96 ? -27.426 -4.109 -16.086 1.00 79.25 96 ASN A CA 1
ATOM 800 C C . ASN A 1 96 ? -27.581 -5.328 -17.007 1.00 79.25 96 ASN A C 1
ATOM 802 O O . ASN A 1 96 ? -28.345 -5.258 -17.966 1.00 79.25 96 ASN A O 1
ATOM 806 N N . PHE A 1 97 ? -26.864 -6.424 -16.738 1.00 79.31 97 PHE A N 1
ATOM 807 C CA . PHE A 1 97 ? -26.892 -7.629 -17.562 1.00 79.31 97 PHE A CA 1
ATOM 808 C C . PHE A 1 97 ? -27.253 -8.865 -16.728 1.00 79.31 97 PHE A C 1
ATOM 810 O O . PHE A 1 97 ? -26.846 -8.958 -15.566 1.00 79.31 97 PHE A O 1
ATOM 817 N N . PRO A 1 98 ? -27.977 -9.837 -17.314 1.00 83.94 98 PRO A N 1
ATOM 818 C CA . PRO A 1 98 ? -28.146 -11.159 -16.717 1.00 83.94 98 PRO A CA 1
ATOM 819 C C . PRO A 1 98 ? -26.772 -11.797 -16.438 1.00 83.94 98 PRO A C 1
ATOM 821 O O . PRO A 1 98 ? -25.909 -11.716 -17.319 1.00 83.94 98 PRO A O 1
ATOM 824 N N . PRO A 1 99 ? -26.535 -12.420 -15.264 1.00 81.69 99 PRO A N 1
ATOM 825 C CA . PRO A 1 99 ? -25.225 -12.973 -14.886 1.00 81.69 99 PRO A CA 1
ATOM 826 C C . PRO A 1 99 ? -24.630 -13.936 -15.920 1.00 81.69 99 PRO A C 1
ATOM 828 O O . PRO A 1 99 ? -23.428 -13.947 -16.163 1.00 81.69 99 PRO A O 1
ATOM 831 N N . ASP A 1 100 ? -25.508 -14.703 -16.548 1.00 87.56 100 ASP A N 1
ATOM 832 C CA . ASP A 1 100 ? -25.292 -15.679 -17.607 1.00 87.56 100 ASP A CA 1
ATOM 833 C C . ASP A 1 100 ? -24.808 -15.061 -18.929 1.00 87.56 100 ASP A C 1
ATOM 835 O O . ASP A 1 100 ? -24.103 -15.727 -19.677 1.00 87.56 100 ASP A O 1
ATOM 839 N N . LYS A 1 101 ? -25.093 -13.778 -19.189 1.00 87.50 101 LYS A N 1
ATOM 840 C CA . LYS A 1 101 ? -24.672 -13.067 -20.413 1.00 87.50 101 LYS A CA 1
ATOM 841 C C . LYS A 1 101 ? -23.447 -12.172 -20.228 1.00 87.50 101 LYS A C 1
ATOM 843 O O . LYS A 1 101 ? -22.905 -11.663 -21.206 1.00 87.50 101 LYS A O 1
ATOM 848 N N . ILE A 1 102 ? -23.005 -11.944 -18.989 1.00 87.00 102 ILE A N 1
ATOM 849 C CA . ILE A 1 102 ? -21.840 -11.094 -18.693 1.00 87.00 102 ILE A CA 1
ATOM 850 C C . ILE A 1 102 ? -20.560 -11.593 -19.391 1.00 87.00 102 ILE A C 1
ATOM 852 O O . ILE A 1 102 ? -19.853 -10.748 -19.946 1.00 87.00 102 ILE A O 1
ATOM 856 N N . PRO A 1 103 ? -20.238 -12.905 -19.406 1.00 89.88 103 PRO A N 1
ATOM 857 C CA . PRO A 1 103 ? -19.038 -13.398 -20.082 1.00 89.88 103 PRO A CA 1
ATOM 858 C C . PRO A 1 103 ? -19.037 -13.084 -21.579 1.00 89.88 103 PRO A C 1
ATOM 860 O O . PRO A 1 103 ? -18.034 -12.593 -22.092 1.00 89.88 103 PRO A O 1
ATOM 863 N N . ASP A 1 104 ? -20.175 -13.281 -22.247 1.00 91.56 104 ASP A N 1
ATOM 864 C CA . ASP A 1 104 ? -20.317 -13.031 -23.683 1.00 91.56 104 ASP A CA 1
ATOM 865 C C . ASP A 1 104 ? -20.172 -11.541 -24.005 1.00 91.56 104 ASP A C 1
ATOM 867 O O . ASP A 1 104 ? -19.445 -11.168 -24.923 1.00 91.56 104 ASP A O 1
ATOM 871 N N . VAL A 1 105 ? -20.801 -10.669 -23.206 1.00 89.06 105 VAL A N 1
ATOM 872 C CA . VAL A 1 105 ? -20.690 -9.209 -23.361 1.00 89.06 105 VAL A CA 1
ATOM 873 C C . VAL A 1 105 ? -19.245 -8.742 -23.179 1.00 89.06 105 VAL A C 1
ATOM 875 O O . VAL A 1 105 ? -18.757 -7.928 -23.964 1.00 89.06 105 VAL A O 1
ATOM 878 N N . LEU A 1 106 ? -18.547 -9.256 -22.163 1.00 88.62 106 LEU A N 1
ATOM 879 C CA . LEU A 1 106 ? -17.142 -8.924 -21.935 1.00 88.62 106 LEU A CA 1
ATOM 880 C C . LEU A 1 106 ? -16.261 -9.420 -23.082 1.00 88.62 106 LEU A C 1
ATOM 882 O O . LEU A 1 106 ? -15.428 -8.659 -23.568 1.00 88.62 106 LEU A O 1
ATOM 886 N N . ASN A 1 107 ? -16.453 -10.660 -23.532 1.00 93.69 107 ASN A N 1
ATOM 887 C CA . ASN A 1 107 ? -15.679 -11.229 -24.629 1.00 93.69 107 ASN A CA 1
ATOM 888 C C . ASN A 1 107 ? -15.858 -10.416 -25.917 1.00 93.69 107 ASN A C 1
ATOM 890 O O . ASN A 1 107 ? -14.872 -9.979 -26.509 1.00 93.69 107 ASN A O 1
ATOM 894 N N . ASN A 1 108 ? -17.106 -10.127 -26.291 1.00 94.25 108 ASN A N 1
ATOM 895 C CA . ASN A 1 108 ? -17.418 -9.352 -27.490 1.00 94.25 108 ASN A CA 1
ATOM 896 C C . ASN A 1 108 ? -16.805 -7.948 -27.433 1.00 94.25 108 ASN A C 1
ATOM 898 O O . ASN A 1 108 ? -16.218 -7.506 -28.415 1.00 94.25 108 ASN A O 1
ATOM 902 N N . PHE A 1 109 ? -16.834 -7.282 -26.272 1.00 93.31 109 PHE A N 1
ATOM 903 C CA . PHE A 1 109 ? -16.183 -5.981 -26.104 1.00 93.31 109 PHE A CA 1
ATOM 904 C C . PHE A 1 109 ? -14.681 -6.026 -26.422 1.00 93.31 109 PHE A C 1
ATOM 906 O O . PHE A 1 109 ? -14.161 -5.128 -27.088 1.00 93.31 109 PHE A O 1
ATOM 913 N N . PHE A 1 110 ? -13.963 -7.050 -25.948 1.00 95.25 110 PHE A N 1
ATOM 914 C CA . PHE A 1 110 ? -12.529 -7.167 -26.215 1.00 95.25 110 PHE A CA 1
ATOM 915 C C . PHE A 1 110 ? -12.243 -7.547 -27.667 1.00 95.25 110 PHE A C 1
ATOM 917 O O . PHE A 1 110 ? -11.352 -6.942 -28.259 1.00 95.25 110 PHE A O 1
ATOM 924 N N . VAL A 1 111 ? -13.007 -8.478 -28.247 1.00 96.19 111 VAL A N 1
ATOM 925 C CA . VAL A 1 111 ? -12.879 -8.866 -29.662 1.00 96.19 111 VAL A CA 1
ATOM 926 C C . VAL A 1 111 ? -13.087 -7.649 -30.565 1.00 96.19 111 VAL A C 1
ATOM 928 O O . VAL A 1 111 ? -12.182 -7.281 -31.310 1.00 96.19 111 VAL A O 1
ATOM 931 N N . GLU A 1 112 ? -14.202 -6.932 -30.398 1.00 97.00 112 GLU A N 1
ATOM 932 C CA . GLU A 1 112 ? -14.503 -5.726 -31.178 1.00 97.00 112 GLU A CA 1
ATOM 933 C C . GLU A 1 112 ? -13.436 -4.640 -31.010 1.00 97.00 112 GLU A C 1
ATOM 935 O O . GLU A 1 112 ? -13.103 -3.928 -31.959 1.00 97.00 112 GLU A O 1
ATOM 940 N N . LYS A 1 113 ? -12.890 -4.480 -29.799 1.00 95.88 113 LYS A N 1
ATOM 941 C CA . LYS A 1 113 ? -11.831 -3.500 -29.542 1.00 95.88 113 LYS A CA 1
ATOM 942 C C . LYS A 1 113 ? -10.541 -3.861 -30.274 1.00 95.88 113 LYS A C 1
ATOM 944 O O . LYS A 1 113 ? -9.905 -2.967 -30.829 1.00 95.88 113 LYS A O 1
ATOM 949 N N . VAL A 1 114 ? -10.149 -5.135 -30.270 1.00 96.19 114 VAL A N 1
ATOM 950 C CA . VAL A 1 114 ? -8.969 -5.598 -31.015 1.00 96.19 114 VAL A CA 1
ATOM 951 C C . VAL A 1 114 ? -9.169 -5.385 -32.511 1.00 96.19 114 VAL A C 1
ATOM 953 O O . VAL A 1 114 ? -8.268 -4.861 -33.166 1.00 96.19 114 VAL A O 1
ATOM 956 N N . ASP A 1 115 ? -10.346 -5.718 -33.037 1.00 96.38 115 ASP A N 1
ATOM 957 C CA . ASP A 1 115 ? -10.647 -5.550 -34.458 1.00 96.38 115 ASP A CA 1
ATOM 958 C C . ASP A 1 115 ? -10.609 -4.077 -34.876 1.00 96.38 115 ASP A C 1
ATOM 960 O O . ASP A 1 115 ? -9.978 -3.747 -35.878 1.00 96.38 115 ASP A O 1
ATOM 964 N N . LYS A 1 116 ? -11.172 -3.170 -34.066 1.00 96.50 116 LYS A N 1
ATOM 965 C CA . LYS A 1 116 ? -11.077 -1.718 -34.301 1.00 96.50 116 LYS A CA 1
ATOM 966 C C . LYS A 1 116 ? -9.634 -1.224 -34.314 1.00 96.50 116 LYS A C 1
ATOM 968 O O . LYS A 1 116 ? -9.252 -0.502 -35.227 1.00 96.50 116 LYS A O 1
ATOM 973 N N . ILE A 1 117 ? -8.814 -1.641 -33.345 1.00 95.12 117 ILE A N 1
ATOM 974 C CA . ILE A 1 117 ? -7.397 -1.246 -33.291 1.00 95.12 117 ILE A CA 1
ATOM 975 C C . ILE A 1 117 ? -6.653 -1.734 -34.539 1.00 95.12 117 ILE A C 1
ATOM 977 O O . ILE A 1 117 ? -5.888 -0.976 -35.128 1.00 95.12 117 ILE A O 1
ATOM 981 N N . ARG A 1 118 ? -6.881 -2.981 -34.969 1.00 94.88 118 ARG A N 1
ATOM 982 C CA . ARG A 1 118 ? -6.269 -3.522 -36.192 1.00 94.88 118 ARG A CA 1
ATOM 983 C C . ARG A 1 118 ? -6.697 -2.740 -37.428 1.00 94.88 118 ARG A C 1
ATOM 985 O O . ARG A 1 118 ? -5.834 -2.326 -38.190 1.00 94.88 118 ARG A O 1
ATOM 992 N N . GLN A 1 119 ? -7.993 -2.465 -37.572 1.00 94.38 119 GLN A N 1
ATOM 993 C CA . GLN A 1 119 ? -8.520 -1.662 -38.677 1.00 94.38 119 GLN A CA 1
ATOM 994 C C . GLN A 1 119 ? -7.915 -0.257 -38.707 1.00 94.38 119 GLN A C 1
ATOM 996 O O . GLN A 1 119 ? -7.536 0.215 -39.772 1.00 94.38 119 GLN A O 1
ATOM 1001 N N . GLU A 1 120 ? -7.776 0.405 -37.557 1.00 93.38 120 GLU A N 1
ATOM 1002 C CA . GLU A 1 120 ? -7.143 1.725 -37.474 1.00 93.38 120 GLU A CA 1
ATOM 1003 C C . GLU A 1 120 ? -5.658 1.693 -37.856 1.00 93.38 120 GLU A C 1
ATOM 1005 O O . GLU A 1 120 ? -5.174 2.620 -38.505 1.00 93.38 120 GLU A O 1
ATOM 1010 N N . LEU A 1 121 ? -4.927 0.651 -37.451 1.00 89.50 121 LEU A N 1
ATOM 1011 C CA . LEU A 1 121 ? -3.518 0.479 -37.807 1.00 89.50 121 LEU A CA 1
ATOM 1012 C C . LEU A 1 121 ? -3.349 0.165 -39.295 1.00 89.50 121 LEU A C 1
ATOM 1014 O O . LEU A 1 121 ? -2.486 0.751 -39.945 1.00 89.50 121 LEU A O 1
ATOM 1018 N N . ASP A 1 122 ? -4.189 -0.711 -39.843 1.00 87.25 122 ASP A N 1
ATOM 1019 C CA . ASP A 1 122 ? -4.172 -1.064 -41.261 1.00 87.25 122 ASP A CA 1
ATOM 1020 C C . ASP A 1 122 ? -4.602 0.113 -42.145 1.00 87.25 122 ASP A C 1
ATOM 1022 O O . ASP A 1 122 ? -3.971 0.363 -43.168 1.00 87.25 122 ASP A O 1
ATOM 1026 N N . ALA A 1 123 ? -5.600 0.900 -41.732 1.00 86.12 123 ALA A N 1
ATOM 1027 C CA . ALA A 1 123 ? -6.015 2.115 -42.438 1.00 86.12 123 ALA A CA 1
ATOM 1028 C C . ALA A 1 123 ? -4.932 3.207 -42.433 1.00 86.12 123 ALA A C 1
ATOM 1030 O O . ALA A 1 123 ? -4.897 4.053 -43.323 1.00 86.12 123 ALA A O 1
ATOM 1031 N N . LYS A 1 124 ? -4.036 3.188 -41.439 1.00 82.44 124 LYS A N 1
ATOM 1032 C CA . LYS A 1 124 ? -2.879 4.088 -41.341 1.00 82.44 124 LYS A CA 1
ATOM 1033 C C . LYS A 1 124 ? -1.632 3.557 -42.050 1.00 82.44 124 LYS A C 1
ATOM 1035 O O . LYS A 1 124 ? -0.591 4.205 -41.956 1.00 82.44 124 LYS A O 1
ATOM 1040 N N . LYS A 1 125 ? -1.705 2.433 -42.776 1.00 68.19 125 LYS A N 1
ATOM 1041 C CA . LYS A 1 125 ? -0.630 2.006 -43.682 1.00 68.19 125 LYS A CA 1
ATOM 1042 C C . LYS A 1 125 ? -0.542 2.969 -44.868 1.00 68.19 125 LYS A C 1
ATOM 1044 O O . LYS A 1 125 ? -1.018 2.684 -45.960 1.00 68.19 125 LYS A O 1
ATOM 1049 N N . SER A 1 126 ? 0.108 4.110 -44.669 1.00 71.81 126 SER A N 1
ATOM 1050 C CA . SER A 1 126 ? 0.921 4.670 -45.743 1.00 71.81 126 SER A CA 1
ATOM 1051 C C . SER A 1 126 ? 2.055 3.680 -45.995 1.00 71.81 126 SER A C 1
ATOM 1053 O O . SER A 1 126 ? 2.672 3.227 -45.024 1.00 71.81 126 SER A O 1
ATOM 1055 N N . GLU A 1 127 ? 2.352 3.344 -47.253 1.00 70.06 127 GLU A N 1
ATOM 1056 C CA . GLU A 1 127 ? 3.655 2.743 -47.547 1.00 70.06 127 GLU A CA 1
ATOM 1057 C C . GLU A 1 127 ? 4.722 3.621 -46.888 1.00 70.06 127 GLU A C 1
ATOM 1059 O O . GLU A 1 127 ? 4.616 4.852 -46.976 1.00 70.06 127 GLU A O 1
ATOM 1064 N N . PRO A 1 128 ? 5.678 3.042 -46.143 1.00 68.38 128 PRO A N 1
ATOM 1065 C CA . PRO A 1 128 ? 6.701 3.843 -45.511 1.00 68.38 128 PRO A CA 1
ATOM 1066 C C . PRO A 1 128 ? 7.497 4.533 -46.619 1.00 68.38 128 PRO A C 1
ATOM 1068 O O . PRO A 1 128 ? 8.333 3.931 -47.288 1.00 68.38 128 PRO A O 1
ATOM 1071 N N . TYR A 1 129 ? 7.186 5.808 -46.843 1.00 72.62 129 TYR A N 1
ATOM 1072 C CA . TYR A 1 129 ? 7.936 6.663 -47.739 1.00 72.62 129 TYR A CA 1
ATOM 1073 C C . TYR A 1 129 ? 9.231 7.014 -47.022 1.00 72.62 129 TYR A C 1
ATOM 1075 O O . TYR A 1 129 ? 9.325 7.995 -46.281 1.00 72.62 129 TYR A O 1
ATOM 1083 N N . TYR A 1 130 ? 10.219 6.141 -47.174 1.00 75.81 130 TYR A N 1
ATOM 1084 C CA . TYR A 1 130 ? 11.564 6.423 -46.725 1.00 75.81 130 TYR A CA 1
ATOM 1085 C C . TYR A 1 130 ? 12.119 7.506 -47.643 1.00 75.81 130 TYR A C 1
ATOM 1087 O O . TYR A 1 130 ? 12.370 7.273 -48.824 1.00 75.81 130 TYR A O 1
ATOM 1095 N N . HIS A 1 131 ? 12.278 8.715 -47.108 1.00 78.75 131 HIS A N 1
ATOM 1096 C CA . HIS A 1 131 ? 13.093 9.713 -47.778 1.00 78.75 131 HIS A CA 1
ATOM 1097 C C . HIS A 1 131 ? 14.486 9.119 -47.992 1.00 78.75 131 HIS A C 1
ATOM 1099 O O . HIS A 1 131 ? 15.089 8.603 -47.049 1.00 78.75 131 HIS A O 1
ATOM 1105 N N . GLU A 1 132 ? 14.983 9.188 -49.226 1.00 83.19 132 GLU A N 1
ATOM 1106 C CA . GLU A 1 132 ? 16.366 8.838 -49.528 1.00 83.19 132 GLU A CA 1
ATOM 1107 C C . GLU A 1 132 ? 17.283 9.636 -48.592 1.00 83.19 132 GLU A C 1
ATOM 1109 O O . GLU A 1 132 ? 17.159 10.861 -48.481 1.00 83.19 132 GLU A O 1
ATOM 1114 N N . PHE A 1 133 ? 18.141 8.934 -47.850 1.00 85.69 133 PHE A N 1
ATOM 1115 C CA . PHE A 1 133 ? 19.029 9.568 -46.886 1.00 85.69 133 PHE A CA 1
ATOM 1116 C C . PHE A 1 133 ? 20.049 10.428 -47.639 1.00 85.69 133 PHE A C 1
ATOM 1118 O O . PHE A 1 133 ? 20.873 9.912 -48.386 1.00 85.69 133 PHE A O 1
ATOM 1125 N N . LYS A 1 134 ? 19.977 11.748 -47.444 1.00 87.12 134 LYS A N 1
ATOM 1126 C CA . LYS A 1 134 ? 20.890 12.734 -48.052 1.00 87.12 134 LYS A CA 1
ATOM 1127 C C . LYS A 1 134 ? 21.913 13.303 -47.063 1.00 87.12 134 LYS A C 1
ATOM 1129 O O . LYS A 1 134 ? 22.488 14.353 -47.330 1.00 87.12 134 LYS A O 1
ATOM 1134 N N . GLY A 1 135 ? 22.062 12.679 -45.897 1.00 85.69 135 GLY A N 1
ATOM 1135 C CA . GLY A 1 135 ? 23.002 13.116 -44.868 1.00 85.69 135 GLY A CA 1
ATOM 1136 C C . GLY A 1 135 ? 24.355 12.421 -44.977 1.00 85.69 135 GLY A C 1
ATOM 1137 O O . GLY A 1 135 ? 24.563 11.548 -45.820 1.00 85.69 135 GLY A O 1
ATOM 1138 N N . ASP A 1 136 ? 25.255 12.784 -44.070 1.00 85.56 136 ASP A N 1
ATOM 1139 C CA . ASP A 1 136 ? 26.537 12.108 -43.916 1.00 85.56 136 ASP A CA 1
ATOM 1140 C C . ASP A 1 136 ? 26.348 10.776 -43.185 1.00 85.56 136 ASP A C 1
ATOM 1142 O O . ASP A 1 136 ? 25.707 10.698 -42.134 1.00 85.56 136 ASP A O 1
ATOM 1146 N N . VAL A 1 137 ? 26.899 9.708 -43.757 1.00 84.62 137 VAL A N 1
ATOM 1147 C CA . VAL A 1 137 ? 26.859 8.376 -43.149 1.00 84.62 137 VAL A CA 1
ATOM 1148 C C . VAL A 1 137 ? 27.903 8.316 -42.036 1.00 84.62 137 VAL A C 1
ATOM 1150 O O . VAL A 1 137 ? 29.089 8.555 -42.268 1.00 84.62 137 VAL A O 1
ATOM 1153 N N . LEU A 1 138 ? 27.470 7.969 -40.825 1.00 82.00 138 LEU A N 1
ATOM 1154 C CA . LEU A 1 138 ? 28.370 7.694 -39.707 1.00 82.00 138 LEU A CA 1
ATOM 1155 C C . LEU A 1 138 ? 29.031 6.330 -39.922 1.00 82.00 138 LEU A C 1
ATOM 1157 O O . LEU A 1 138 ? 28.434 5.292 -39.652 1.00 82.00 138 LEU A O 1
ATOM 1161 N N . ASN A 1 139 ? 30.258 6.343 -40.439 1.00 83.12 139 ASN A N 1
ATOM 1162 C CA . ASN A 1 139 ? 31.013 5.122 -40.736 1.00 83.12 139 ASN A CA 1
ATOM 1163 C C . ASN A 1 139 ? 31.780 4.579 -39.524 1.00 83.12 139 ASN A C 1
ATOM 1165 O O . ASN A 1 139 ? 32.140 3.406 -39.501 1.00 83.12 139 ASN A O 1
ATOM 1169 N N . CYS A 1 140 ? 32.051 5.427 -38.535 1.00 84.62 140 CYS A N 1
ATOM 1170 C CA . CYS A 1 140 ? 32.776 5.067 -37.327 1.00 84.62 140 CYS A CA 1
ATOM 1171 C C . CYS A 1 140 ? 32.330 5.937 -36.151 1.00 84.62 140 CYS A C 1
ATOM 1173 O O . CYS A 1 140 ? 31.821 7.047 -36.328 1.00 84.62 140 CYS A O 1
ATOM 1175 N N . PHE A 1 141 ? 32.536 5.415 -34.947 1.00 87.25 141 PHE A N 1
ATOM 1176 C CA . PHE A 1 141 ? 32.403 6.173 -33.713 1.00 87.25 141 PHE A CA 1
ATOM 1177 C C . PHE A 1 141 ? 33.769 6.713 -33.304 1.00 87.25 141 PHE A C 1
ATOM 1179 O O . PHE A 1 141 ? 34.782 6.025 -33.435 1.00 87.25 141 PHE A O 1
ATOM 1186 N N . GLU A 1 142 ? 33.795 7.938 -32.790 1.00 89.06 142 GLU A N 1
ATOM 1187 C CA . GLU A 1 142 ? 34.998 8.456 -32.150 1.00 89.06 142 GLU A CA 1
ATOM 1188 C C . GLU A 1 142 ? 35.233 7.718 -30.822 1.00 89.06 142 GLU A C 1
ATOM 1190 O O . GLU A 1 142 ? 34.284 7.559 -30.042 1.00 89.06 142 GLU A O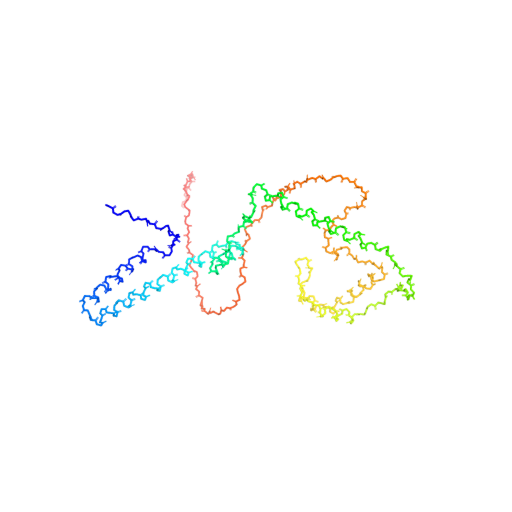 1
ATOM 1195 N N . PRO A 1 143 ? 36.472 7.274 -30.537 1.00 91.19 143 PRO A N 1
ATOM 1196 C CA . PRO A 1 143 ? 36.797 6.661 -29.259 1.00 91.19 143 PRO A CA 1
ATOM 1197 C C . PRO A 1 143 ? 36.495 7.600 -28.091 1.00 91.19 143 PRO A C 1
ATOM 1199 O O . PRO A 1 143 ? 36.872 8.774 -28.076 1.00 91.19 143 PRO A O 1
ATOM 1202 N N . VAL A 1 144 ? 35.838 7.058 -27.076 1.00 94.19 144 VAL A N 1
ATOM 1203 C CA . VAL A 1 144 ? 35.507 7.751 -25.837 1.00 94.19 144 VAL A CA 1
ATOM 1204 C C . VAL A 1 144 ? 36.761 7.840 -24.965 1.00 94.19 144 VAL A C 1
ATOM 1206 O O . VAL A 1 144 ? 37.550 6.897 -24.877 1.00 94.19 144 VAL A O 1
ATOM 1209 N N . THR A 1 145 ? 36.945 8.978 -24.293 1.00 95.50 145 THR A N 1
ATOM 1210 C CA . THR A 1 145 ? 38.047 9.182 -23.347 1.00 95.50 145 THR A CA 1
ATOM 1211 C C . THR A 1 145 ? 37.657 8.775 -21.928 1.00 95.50 145 THR A C 1
ATOM 1213 O O . THR A 1 145 ? 36.494 8.852 -21.529 1.00 95.50 145 THR A O 1
ATOM 1216 N N . GLU A 1 146 ? 38.654 8.427 -21.116 1.00 96.00 146 GLU A N 1
ATOM 1217 C CA . GLU A 1 146 ? 38.459 8.069 -19.707 1.00 96.00 146 GLU A CA 1
ATOM 1218 C C . GLU A 1 146 ? 37.714 9.152 -18.908 1.00 96.00 146 GLU A C 1
ATOM 1220 O O . GLU A 1 146 ? 36.879 8.848 -18.059 1.00 96.00 146 GLU A O 1
ATOM 1225 N N . GLN A 1 147 ? 37.962 10.432 -19.204 1.00 94.38 147 GLN A N 1
ATOM 1226 C CA . GLN A 1 147 ? 37.286 11.551 -18.539 1.00 94.38 147 GLN A CA 1
ATOM 1227 C C . GLN A 1 147 ? 35.778 11.554 -18.810 1.00 94.38 147 GLN A C 1
ATOM 1229 O O . GLN A 1 147 ? 34.987 11.810 -17.903 1.00 94.38 147 GLN A O 1
ATOM 1234 N N . VAL A 1 148 ? 35.376 11.237 -20.043 1.00 94.56 148 VAL A N 1
ATOM 1235 C CA . VAL A 1 148 ? 33.962 11.140 -20.418 1.00 94.56 148 VAL A CA 1
ATOM 1236 C C . VAL A 1 148 ? 33.313 9.959 -19.701 1.00 94.56 148 VAL A C 1
ATOM 1238 O O . VAL A 1 148 ? 32.267 10.131 -19.076 1.00 94.56 148 VAL A O 1
ATOM 1241 N N . VAL A 1 149 ? 33.963 8.790 -19.701 1.00 94.62 149 VAL A N 1
ATOM 1242 C CA . VAL A 1 149 ? 33.472 7.593 -18.994 1.00 94.62 149 VAL A CA 1
ATOM 1243 C C . VAL A 1 149 ? 33.326 7.859 -17.494 1.00 94.62 149 VAL A C 1
ATOM 1245 O O . VAL A 1 149 ? 32.313 7.497 -16.895 1.00 94.62 149 VAL A O 1
ATOM 1248 N N . ARG A 1 150 ? 34.293 8.556 -16.888 1.00 94.25 150 ARG A N 1
ATOM 1249 C CA . ARG A 1 150 ? 34.259 8.930 -15.471 1.00 94.25 150 ARG A CA 1
ATOM 1250 C C . ARG A 1 150 ? 33.028 9.767 -15.148 1.00 94.25 150 ARG A C 1
ATOM 1252 O O . ARG A 1 150 ? 32.327 9.462 -14.187 1.00 94.25 150 ARG A O 1
ATOM 1259 N N . ASN A 1 151 ? 32.771 10.808 -15.939 1.00 94.56 151 ASN A N 1
ATOM 1260 C CA . ASN A 1 151 ? 31.641 11.705 -15.713 1.00 94.56 151 ASN A CA 1
ATOM 1261 C C . ASN A 1 151 ? 30.310 10.953 -15.837 1.00 94.56 151 ASN A C 1
ATOM 1263 O O . ASN A 1 151 ? 29.472 11.059 -14.948 1.00 94.56 151 ASN A O 1
ATOM 1267 N N . ILE A 1 152 ? 30.163 10.105 -16.862 1.00 93.50 152 ILE A N 1
ATOM 1268 C CA . ILE A 1 152 ? 28.962 9.276 -17.056 1.00 93.50 152 ILE A CA 1
ATOM 1269 C C . ILE A 1 152 ? 28.711 8.372 -15.842 1.00 93.50 152 ILE A C 1
ATOM 1271 O O . ILE A 1 152 ? 27.586 8.278 -15.355 1.00 93.50 152 ILE A O 1
ATOM 1275 N N . ILE A 1 153 ? 29.756 7.714 -15.335 1.00 90.94 153 ILE A N 1
ATOM 1276 C CA . ILE A 1 153 ? 29.642 6.822 -14.178 1.00 90.94 153 ILE A CA 1
ATOM 1277 C C . ILE A 1 153 ? 29.267 7.604 -12.913 1.00 90.94 153 ILE A C 1
ATOM 1279 O O . ILE A 1 153 ? 28.415 7.150 -12.149 1.00 90.94 153 ILE A O 1
ATOM 1283 N N . LEU A 1 154 ? 29.866 8.774 -12.682 1.00 89.56 154 LEU A N 1
ATOM 1284 C CA . LEU A 1 154 ? 29.580 9.591 -11.499 1.00 89.56 154 LEU A CA 1
ATOM 1285 C C . LEU A 1 154 ? 28.174 10.208 -11.517 1.00 89.56 154 LEU A C 1
ATOM 1287 O O . LEU A 1 154 ? 27.565 10.321 -10.451 1.00 89.56 154 LEU A O 1
ATOM 1291 N N . ASP A 1 155 ? 27.661 10.549 -12.699 1.00 91.44 155 ASP A N 1
ATOM 1292 C CA . ASP A 1 155 ? 26.305 11.079 -12.891 1.00 91.44 155 ASP A CA 1
ATOM 1293 C C . ASP A 1 155 ? 25.227 9.983 -12.826 1.00 91.44 155 ASP A C 1
ATOM 1295 O O . ASP A 1 155 ? 24.038 10.268 -12.651 1.00 91.44 155 ASP A O 1
ATOM 1299 N N . SER A 1 156 ? 25.624 8.714 -12.947 1.00 88.25 156 SER A N 1
ATOM 1300 C CA . SER A 1 156 ? 24.708 7.577 -12.883 1.00 88.25 156 SER A CA 1
ATOM 1301 C C . SER A 1 156 ? 24.212 7.289 -11.459 1.00 88.25 156 SER A C 1
ATOM 1303 O O . SER A 1 156 ? 24.852 7.592 -10.447 1.00 88.25 156 SER A O 1
ATOM 1305 N N . SER A 1 157 ? 23.036 6.664 -11.354 1.00 86.44 157 SER A N 1
ATOM 1306 C CA . SER A 1 157 ? 22.504 6.240 -10.061 1.00 86.44 157 SER A CA 1
ATOM 1307 C C . SER A 1 157 ? 23.332 5.094 -9.481 1.00 86.44 157 SER A C 1
ATOM 1309 O O . SER A 1 157 ? 23.481 4.048 -10.110 1.00 86.44 157 SER A O 1
ATOM 1311 N N . LYS A 1 158 ? 23.792 5.247 -8.238 1.00 83.69 158 LYS A N 1
ATOM 1312 C CA . LYS A 1 158 ? 24.557 4.229 -7.501 1.00 83.69 158 LYS A CA 1
ATOM 1313 C C . LYS A 1 158 ? 23.641 3.126 -6.970 1.00 83.69 158 LYS A C 1
ATOM 1315 O O . LYS A 1 158 ? 2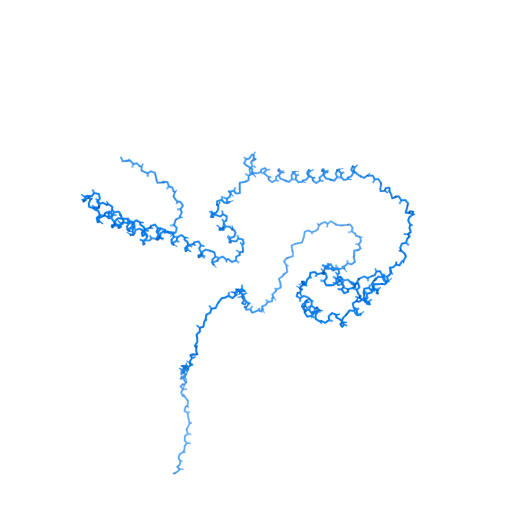3.350 3.054 -5.778 1.00 83.69 158 LYS A O 1
ATOM 1320 N N . THR A 1 159 ? 23.137 2.305 -7.879 1.00 81.19 159 THR A N 1
ATOM 1321 C CA . THR A 1 159 ? 22.306 1.136 -7.586 1.00 81.19 159 THR A CA 1
ATOM 1322 C C . THR A 1 159 ? 23.125 -0.133 -7.758 1.00 81.19 159 THR A C 1
ATOM 1324 O O . THR A 1 159 ? 23.887 -0.232 -8.714 1.00 81.19 159 THR A O 1
ATOM 1327 N N . SER A 1 160 ? 22.943 -1.100 -6.861 1.00 80.62 160 SER A N 1
ATOM 1328 C CA . SER A 1 160 ? 23.625 -2.397 -6.908 1.00 80.62 160 SER A CA 1
ATOM 1329 C C . SER A 1 160 ? 22.600 -3.511 -7.104 1.00 80.62 160 SER A C 1
ATOM 1331 O O . SER A 1 160 ? 21.497 -3.441 -6.556 1.00 80.62 160 SER A O 1
ATOM 1333 N N . CYS A 1 161 ? 22.972 -4.534 -7.863 1.00 80.62 161 CYS A N 1
ATOM 1334 C CA . CYS A 1 161 ? 22.247 -5.783 -8.050 1.00 80.62 161 CYS A CA 1
ATOM 1335 C C . CYS A 1 161 ? 22.969 -6.935 -7.332 1.00 80.62 161 CYS A C 1
ATOM 1337 O O . CYS A 1 161 ? 24.189 -6.916 -7.198 1.00 80.62 161 CYS A O 1
ATOM 1339 N N . ASP A 1 162 ? 22.233 -7.975 -6.928 1.00 79.62 162 ASP A N 1
ATOM 1340 C CA . ASP A 1 162 ? 22.811 -9.196 -6.338 1.00 79.62 162 ASP A CA 1
ATOM 1341 C C . ASP A 1 162 ? 23.699 -9.984 -7.325 1.00 79.62 162 ASP A C 1
ATOM 1343 O O . ASP A 1 162 ? 24.479 -10.839 -6.910 1.00 79.62 162 ASP A O 1
ATOM 1347 N N . LEU A 1 163 ? 23.574 -9.715 -8.631 1.00 81.75 163 LEU A N 1
ATOM 1348 C CA . LEU A 1 163 ? 24.410 -10.300 -9.686 1.00 81.75 163 LEU A CA 1
ATOM 1349 C C . LEU A 1 163 ? 25.701 -9.508 -9.939 1.00 81.75 163 LEU A C 1
ATOM 1351 O O . LEU A 1 163 ? 26.553 -9.975 -10.697 1.00 81.75 163 LEU A O 1
ATOM 1355 N N . ASP A 1 164 ? 25.854 -8.326 -9.334 1.00 82.12 164 ASP A N 1
ATOM 1356 C CA . ASP A 1 164 ? 27.041 -7.507 -9.544 1.00 82.12 164 ASP A CA 1
ATOM 1357 C C . ASP A 1 164 ? 28.234 -8.108 -8.788 1.00 82.12 164 ASP A C 1
ATOM 1359 O O . ASP A 1 164 ? 28.129 -8.423 -7.600 1.00 82.12 164 ASP A O 1
ATOM 1363 N N . PRO A 1 165 ? 29.410 -8.220 -9.427 1.00 82.81 165 PRO A N 1
ATOM 1364 C CA . PRO A 1 165 ? 30.599 -8.745 -8.764 1.00 82.81 165 PRO A CA 1
ATOM 1365 C C . PRO A 1 165 ? 31.130 -7.800 -7.676 1.00 82.81 165 PRO A C 1
ATOM 1367 O O . PRO A 1 165 ? 31.888 -8.228 -6.806 1.00 82.81 165 PRO A O 1
ATOM 1370 N N . ILE A 1 166 ? 30.774 -6.509 -7.736 1.00 84.81 166 ILE A N 1
ATOM 1371 C CA . ILE A 1 166 ? 31.270 -5.461 -6.842 1.00 84.81 166 ILE A CA 1
ATOM 1372 C C . ILE A 1 166 ? 30.119 -4.500 -6.498 1.00 84.81 166 ILE A C 1
ATOM 1374 O O . ILE A 1 166 ? 29.487 -3.969 -7.411 1.00 84.81 166 ILE A O 1
ATOM 1378 N N . PRO A 1 167 ? 29.869 -4.205 -5.208 1.00 86.94 167 PRO A N 1
ATOM 1379 C CA . PRO A 1 167 ? 28.885 -3.201 -4.810 1.00 86.94 167 PRO A CA 1
ATOM 1380 C C . PRO A 1 167 ? 29.237 -1.796 -5.317 1.00 86.94 167 PRO A C 1
ATOM 1382 O O . PRO A 1 167 ? 30.400 -1.392 -5.277 1.00 86.94 167 PRO A O 1
ATOM 1385 N N . SER A 1 168 ? 28.234 -0.991 -5.681 1.00 85.56 168 SER A N 1
ATOM 1386 C CA . SER A 1 168 ? 28.431 0.339 -6.296 1.00 85.56 168 SER A CA 1
ATOM 1387 C C . SER A 1 168 ? 29.275 1.315 -5.459 1.00 85.56 168 SER A C 1
ATOM 1389 O O . SER A 1 168 ? 29.974 2.170 -6.008 1.00 85.56 168 SER A O 1
ATOM 1391 N N . ASN A 1 169 ? 29.233 1.191 -4.127 1.00 83.62 169 ASN A N 1
ATOM 1392 C CA . ASN A 1 169 ? 30.055 2.004 -3.223 1.00 83.62 169 ASN A CA 1
ATOM 1393 C C . ASN A 1 169 ? 31.544 1.694 -3.401 1.00 83.62 169 ASN A C 1
ATOM 1395 O O . ASN A 1 169 ? 32.343 2.606 -3.579 1.00 83.62 169 ASN A O 1
ATOM 1399 N N . LEU A 1 170 ? 31.892 0.405 -3.427 1.00 85.75 170 LEU A N 1
ATOM 1400 C CA . LEU A 1 170 ? 33.268 -0.045 -3.607 1.00 85.75 170 LEU A CA 1
ATOM 1401 C C . LEU A 1 170 ? 33.749 0.214 -5.039 1.00 85.75 170 LEU A C 1
ATOM 1403 O O . LEU A 1 170 ? 34.882 0.636 -5.236 1.00 85.75 170 LEU A O 1
ATOM 1407 N N . PHE A 1 171 ? 32.865 0.050 -6.027 1.00 89.00 171 PHE A N 1
ATOM 1408 C CA . PHE A 1 171 ? 33.143 0.407 -7.418 1.00 89.00 171 PHE A CA 1
ATOM 1409 C C . PHE A 1 171 ? 33.531 1.885 -7.581 1.00 89.00 171 PHE A C 1
ATOM 1411 O O . PHE A 1 171 ? 34.438 2.208 -8.340 1.00 89.00 171 PHE A O 1
ATOM 1418 N N . SER A 1 172 ? 32.885 2.785 -6.831 1.00 86.19 172 SER A N 1
ATOM 1419 C CA . SER A 1 172 ? 33.223 4.214 -6.851 1.00 86.19 172 SER A CA 1
ATOM 1420 C C . SER A 1 172 ? 34.612 4.492 -6.261 1.00 86.19 172 SER A C 1
ATOM 1422 O O . SER A 1 172 ? 35.300 5.392 -6.731 1.00 86.19 172 SER A O 1
ATOM 1424 N N . GLU A 1 173 ? 35.031 3.729 -5.245 1.00 88.94 173 GLU A N 1
ATOM 1425 C CA . GLU A 1 173 ? 36.349 3.867 -4.605 1.00 88.94 173 GLU A CA 1
ATOM 1426 C C . GLU A 1 173 ? 37.488 3.351 -5.491 1.00 88.94 173 GLU A C 1
ATOM 1428 O O . GLU A 1 173 ? 38.580 3.915 -5.480 1.00 88.94 173 GLU A O 1
ATOM 1433 N N . CYS A 1 174 ? 37.245 2.303 -6.284 1.00 90.50 174 CYS A N 1
ATOM 1434 C CA . CYS A 1 174 ? 38.233 1.749 -7.211 1.00 90.50 174 CYS A CA 1
ATOM 1435 C C . CYS A 1 174 ? 38.091 2.255 -8.655 1.00 90.50 174 CYS A C 1
ATOM 1437 O O . CYS A 1 174 ? 38.797 1.765 -9.539 1.00 90.50 174 CYS A O 1
ATOM 1439 N N . LEU A 1 175 ? 37.225 3.247 -8.899 1.00 90.62 175 LEU A N 1
ATOM 1440 C CA . LEU A 1 175 ? 36.908 3.742 -10.239 1.00 90.62 175 LEU A CA 1
ATOM 1441 C C . LEU A 1 175 ? 38.163 4.142 -11.019 1.00 90.62 175 LEU A C 1
ATOM 1443 O O . LEU A 1 175 ? 38.297 3.753 -12.171 1.00 90.62 175 LEU A O 1
ATOM 1447 N N . ASP A 1 176 ? 39.103 4.843 -10.384 1.00 91.88 176 ASP A N 1
ATOM 1448 C CA . ASP A 1 176 ? 40.344 5.312 -11.021 1.00 91.88 176 ASP A CA 1
ATOM 1449 C C . ASP A 1 176 ? 41.199 4.167 -11.582 1.00 91.88 176 ASP A C 1
ATOM 1451 O O . ASP A 1 176 ? 41.865 4.331 -12.600 1.00 91.88 176 ASP A O 1
ATOM 1455 N N . LEU A 1 177 ? 41.159 2.995 -10.943 1.00 93.12 177 LEU A N 1
ATOM 1456 C CA . LEU A 1 177 ? 41.902 1.810 -11.376 1.00 93.12 177 LEU A CA 1
ATOM 1457 C C . LEU A 1 177 ? 41.176 1.044 -12.485 1.00 93.12 177 LEU A C 1
ATOM 1459 O O . LEU A 1 177 ? 41.815 0.386 -13.305 1.00 93.12 177 LEU A O 1
ATOM 1463 N N . LEU A 1 178 ? 39.843 1.101 -12.498 1.00 91.31 178 LEU A N 1
ATOM 1464 C CA . LEU A 1 178 ? 39.002 0.393 -13.464 1.00 91.31 178 LEU A CA 1
ATOM 1465 C C . LEU A 1 178 ? 38.737 1.210 -14.731 1.00 91.31 178 LEU A C 1
ATOM 1467 O O . LEU A 1 178 ? 38.414 0.635 -15.769 1.00 91.31 178 LEU A O 1
ATOM 1471 N N . LEU A 1 179 ? 38.888 2.532 -14.659 1.00 94.06 179 LEU A N 1
ATOM 1472 C CA . LEU A 1 179 ? 38.558 3.468 -15.728 1.00 94.06 179 LEU A CA 1
ATOM 1473 C C . LEU A 1 179 ? 39.221 3.131 -17.075 1.00 94.06 179 LEU A C 1
ATOM 1475 O O . LEU A 1 179 ? 38.490 3.118 -18.070 1.00 94.06 179 LEU A O 1
ATOM 1479 N N . PRO A 1 180 ? 40.522 2.774 -17.148 1.00 94.81 180 PRO A N 1
ATOM 1480 C CA . PRO A 1 180 ? 41.153 2.429 -18.423 1.00 94.81 180 PRO A CA 1
ATOM 1481 C C . PRO A 1 180 ? 40.540 1.169 -19.043 1.00 94.81 180 PRO A C 1
ATOM 1483 O O . PRO A 1 180 ? 40.282 1.112 -20.242 1.00 94.81 180 PRO A O 1
ATOM 1486 N N . TYR A 1 181 ? 40.230 0.168 -18.215 1.00 93.19 181 TYR A N 1
ATOM 1487 C CA . TYR A 1 181 ? 39.636 -1.090 -18.670 1.00 93.19 181 TYR A CA 1
ATOM 1488 C C . TYR A 1 181 ? 38.203 -0.897 -19.159 1.00 93.19 181 TYR A C 1
ATOM 1490 O O . TYR A 1 181 ? 37.843 -1.398 -20.219 1.00 93.19 181 TYR A O 1
ATOM 1498 N N . ILE A 1 182 ? 37.392 -0.144 -18.412 1.00 92.25 182 ILE A N 1
ATOM 1499 C CA . ILE A 1 182 ? 36.012 0.161 -18.804 1.00 92.25 182 ILE A CA 1
ATOM 1500 C C . ILE A 1 182 ? 36.005 0.959 -20.111 1.00 92.25 182 ILE A C 1
ATOM 1502 O O . ILE A 1 182 ? 35.217 0.663 -21.005 1.00 92.25 182 ILE A O 1
ATOM 1506 N N . THR A 1 183 ? 36.905 1.936 -20.239 1.00 94.94 183 THR A N 1
ATOM 1507 C CA . THR A 1 183 ? 37.023 2.771 -21.441 1.00 94.94 183 THR A CA 1
ATOM 1508 C C . THR A 1 183 ? 37.417 1.942 -22.661 1.00 94.94 183 THR A C 1
ATOM 1510 O O . THR A 1 183 ? 36.786 2.074 -23.707 1.00 94.94 183 THR A O 1
ATOM 1513 N N . ASN A 1 184 ? 38.381 1.028 -22.519 1.00 94.31 184 ASN A N 1
ATOM 1514 C CA . ASN A 1 184 ? 38.754 0.111 -23.597 1.00 94.31 184 ASN A CA 1
ATOM 1515 C C . ASN A 1 184 ? 37.584 -0.790 -24.003 1.00 94.31 184 ASN A C 1
ATOM 1517 O O . ASN A 1 184 ? 37.260 -0.852 -25.180 1.00 94.31 184 ASN A O 1
ATOM 1521 N N . CYS A 1 185 ? 36.868 -1.388 -23.044 1.00 91.38 185 CYS A N 1
ATOM 1522 C CA . CYS A 1 185 ? 35.692 -2.209 -23.346 1.00 91.38 185 CYS A CA 1
ATOM 1523 C C . CYS A 1 185 ? 34.602 -1.437 -24.111 1.00 91.38 185 CYS A C 1
ATOM 1525 O O . CYS A 1 185 ? 33.954 -1.994 -24.997 1.00 91.38 185 CYS A O 1
ATOM 1527 N N . ILE A 1 186 ? 34.374 -0.165 -23.763 1.00 92.56 186 ILE A N 1
ATOM 1528 C CA . ILE A 1 186 ? 33.412 0.694 -24.466 1.00 92.56 186 ILE A CA 1
ATOM 1529 C C . ILE A 1 186 ? 33.890 0.958 -25.894 1.00 92.56 186 ILE A C 1
ATOM 1531 O O . ILE A 1 186 ? 33.108 0.802 -26.828 1.00 92.56 186 ILE A O 1
ATOM 1535 N N . ASN A 1 187 ? 35.160 1.315 -26.075 1.00 94.00 187 ASN A N 1
ATOM 1536 C CA . ASN A 1 187 ? 35.716 1.609 -27.394 1.00 94.00 187 ASN A CA 1
ATOM 1537 C C . ASN A 1 187 ? 35.754 0.371 -28.296 1.00 94.00 187 ASN A C 1
ATOM 1539 O O . ASN A 1 187 ? 35.334 0.465 -29.445 1.00 94.00 187 ASN A O 1
ATOM 1543 N N . ASP A 1 188 ? 36.115 -0.797 -27.762 1.00 90.88 188 ASP A N 1
ATOM 1544 C CA . ASP A 1 188 ? 36.059 -2.075 -28.479 1.00 90.88 188 ASP A CA 1
ATOM 1545 C C . ASP A 1 188 ? 34.622 -2.399 -28.924 1.00 90.88 188 ASP A C 1
ATOM 1547 O O . ASP A 1 188 ? 34.386 -2.896 -30.028 1.00 90.88 188 ASP A O 1
ATOM 1551 N N . SER A 1 189 ? 33.629 -2.099 -28.080 1.00 92.12 189 SER A N 1
ATOM 1552 C CA . SER A 1 189 ? 32.214 -2.282 -28.412 1.00 92.12 189 SER A CA 1
ATOM 1553 C C . SER A 1 189 ? 31.740 -1.308 -29.496 1.00 92.12 189 SER A C 1
ATOM 1555 O O . SER A 1 189 ? 31.010 -1.715 -30.401 1.00 92.12 189 SER A O 1
ATOM 1557 N N . LEU A 1 190 ? 32.182 -0.047 -29.445 1.00 90.56 190 LEU A N 1
ATOM 1558 C CA . LEU A 1 190 ? 31.881 0.973 -30.454 1.00 90.56 190 LEU A CA 1
ATOM 1559 C C . LEU A 1 190 ? 32.535 0.666 -31.806 1.00 90.56 190 LEU A C 1
ATOM 1561 O O . LEU A 1 190 ? 31.904 0.860 -32.842 1.00 90.56 190 LEU A O 1
ATOM 1565 N N . GLU A 1 191 ? 33.768 0.161 -31.804 1.00 90.31 191 GLU A N 1
ATOM 1566 C CA . GLU A 1 191 ? 34.499 -0.210 -33.017 1.00 90.31 191 GLU A CA 1
ATOM 1567 C C . GLU A 1 191 ? 33.931 -1.483 -33.657 1.00 90.31 191 GLU A C 1
ATOM 1569 O O . GLU A 1 191 ? 33.700 -1.528 -34.864 1.00 90.31 191 GLU A O 1
ATOM 1574 N N . SER A 1 192 ? 33.654 -2.515 -32.853 1.00 88.56 192 SER A N 1
ATOM 1575 C CA . SER A 1 192 ? 33.099 -3.784 -33.345 1.00 88.56 192 SER A CA 1
ATOM 1576 C C . SER A 1 192 ? 31.598 -3.730 -33.645 1.00 88.56 192 SER A C 1
ATOM 1578 O O . SER A 1 192 ? 31.063 -4.643 -34.277 1.00 88.56 192 SER A O 1
ATOM 1580 N N . GLY A 1 193 ? 30.896 -2.701 -33.159 1.00 86.38 193 GLY A N 1
ATOM 1581 C CA . GLY A 1 193 ? 29.438 -2.595 -33.229 1.00 86.38 193 GLY A CA 1
ATOM 1582 C C . GLY A 1 193 ? 28.703 -3.678 -32.429 1.00 86.38 193 GLY A C 1
ATOM 1583 O O . GLY A 1 193 ? 27.526 -3.937 -32.681 1.00 86.38 193 GLY A O 1
ATOM 1584 N N . SER A 1 194 ? 29.382 -4.340 -31.486 1.00 85.62 194 SER A N 1
ATOM 1585 C CA . SER A 1 194 ? 28.846 -5.467 -30.721 1.00 85.62 194 SER A CA 1
ATOM 1586 C C . SER A 1 194 ? 28.943 -5.215 -29.221 1.00 85.62 194 SER A C 1
ATOM 1588 O O . SER A 1 194 ? 30.001 -4.879 -28.694 1.00 85.62 194 SER A O 1
ATOM 1590 N N . VAL A 1 195 ? 27.841 -5.439 -28.505 1.00 83.81 195 VAL A N 1
ATOM 1591 C CA . VAL A 1 195 ? 27.784 -5.407 -27.035 1.00 83.81 195 VAL A CA 1
ATOM 1592 C C . VAL A 1 195 ? 27.643 -6.847 -26.532 1.00 83.81 195 VAL A C 1
ATOM 1594 O O . VAL A 1 195 ? 26.839 -7.599 -27.093 1.00 83.81 195 VAL A O 1
ATOM 1597 N N . PRO A 1 196 ? 28.374 -7.268 -25.482 1.00 77.19 196 PRO A N 1
ATOM 1598 C CA . PRO A 1 196 ? 28.234 -8.615 -24.937 1.00 77.19 196 PRO A CA 1
ATOM 1599 C C . PRO A 1 196 ? 26.782 -8.942 -24.562 1.00 77.19 196 PRO A C 1
ATOM 1601 O O . PRO A 1 196 ? 26.088 -8.152 -23.919 1.00 77.19 196 PRO A O 1
ATOM 1604 N N . CYS A 1 197 ? 26.317 -10.136 -24.942 1.00 74.75 197 CYS A N 1
ATOM 1605 C CA . CYS A 1 197 ? 24.918 -10.544 -24.779 1.00 74.75 197 CYS A CA 1
ATOM 1606 C C . CYS A 1 197 ? 24.443 -10.560 -23.316 1.00 74.75 197 CYS A C 1
ATOM 1608 O O . CYS A 1 197 ? 23.254 -10.393 -23.067 1.00 74.75 197 CYS A O 1
ATOM 1610 N N . CYS A 1 198 ? 25.361 -10.698 -22.356 1.00 67.25 198 CYS A N 1
ATOM 1611 C CA . CYS A 1 198 ? 25.077 -10.643 -20.924 1.00 67.25 198 CYS A CA 1
ATOM 1612 C C . CYS A 1 198 ? 24.612 -9.261 -20.424 1.00 67.25 198 CYS A C 1
ATOM 1614 O O . CYS A 1 198 ? 23.977 -9.199 -19.375 1.00 67.25 198 CYS A O 1
ATOM 1616 N N . PHE A 1 199 ? 24.865 -8.173 -21.162 1.00 60.44 199 PHE A N 1
ATOM 1617 C CA . PHE A 1 199 ? 24.374 -6.828 -20.819 1.00 60.44 199 PHE A CA 1
ATOM 1618 C C . PHE A 1 199 ? 22.978 -6.536 -21.373 1.00 60.44 199 PHE A C 1
ATOM 1620 O O . PHE A 1 199 ? 22.266 -5.665 -20.871 1.00 60.44 199 PHE A O 1
ATOM 1627 N N . ASN A 1 200 ? 22.540 -7.306 -22.368 1.00 57.47 200 ASN A N 1
ATOM 1628 C CA . ASN A 1 200 ? 21.153 -7.304 -22.794 1.00 57.47 200 ASN A CA 1
ATOM 1629 C C . ASN A 1 200 ? 20.391 -8.178 -21.801 1.00 57.47 200 ASN A C 1
ATOM 1631 O O . ASN A 1 200 ? 20.325 -9.389 -21.971 1.00 57.47 200 ASN A O 1
ATOM 1635 N N . GLY A 1 201 ? 19.819 -7.563 -20.761 1.00 48.31 201 GLY A N 1
ATOM 1636 C CA . GLY A 1 201 ? 19.056 -8.199 -19.674 1.00 48.31 201 GLY A CA 1
ATOM 1637 C C . GLY A 1 201 ? 17.794 -8.971 -20.090 1.00 48.31 201 GLY A C 1
ATOM 1638 O O . GLY A 1 201 ? 16.839 -9.083 -19.325 1.00 48.31 201 GLY A O 1
ATOM 1639 N N . LYS A 1 202 ? 17.757 -9.520 -21.301 1.00 43.56 202 LYS A N 1
ATOM 1640 C CA . LYS A 1 202 ? 16.910 -10.641 -21.646 1.00 43.56 202 LYS A CA 1
ATOM 1641 C C . LYS A 1 202 ? 17.721 -11.910 -21.398 1.00 43.56 202 LYS A C 1
ATOM 1643 O O . LYS A 1 202 ? 18.476 -12.356 -22.255 1.00 43.56 202 LYS A O 1
ATOM 1648 N N . HIS A 1 203 ? 17.440 -12.582 -20.285 1.00 40.31 203 HIS A N 1
ATOM 1649 C CA . HIS A 1 203 ? 17.372 -14.043 -20.309 1.00 40.31 203 HIS A CA 1
ATOM 1650 C C . HIS A 1 203 ? 16.273 -14.457 -21.312 1.00 40.31 203 HIS A C 1
ATOM 1652 O O . HIS A 1 203 ? 15.200 -14.921 -20.947 1.00 40.31 203 HIS A O 1
ATOM 1658 N N . THR A 1 204 ? 16.505 -14.232 -22.601 1.00 36.16 204 THR A N 1
ATOM 1659 C CA . THR A 1 204 ? 15.901 -15.003 -23.673 1.00 36.16 204 THR A CA 1
ATOM 1660 C C . THR A 1 204 ? 16.972 -15.997 -24.048 1.00 36.16 204 THR A C 1
ATOM 1662 O O . THR A 1 204 ? 17.967 -15.637 -24.672 1.00 36.16 204 THR A O 1
ATOM 1665 N N . SER A 1 205 ? 16.792 -17.241 -23.616 1.00 33.12 205 SER A N 1
ATOM 1666 C CA . SER A 1 205 ? 17.396 -18.380 -24.288 1.00 33.12 205 SER A CA 1
ATOM 1667 C C . SER A 1 205 ? 17.143 -18.212 -25.787 1.00 33.12 205 SER A C 1
ATOM 1669 O O . SER A 1 205 ? 16.023 -18.435 -26.246 1.00 33.12 205 SER A O 1
ATOM 1671 N N . LEU A 1 206 ? 18.150 -17.761 -26.534 1.00 35.53 206 LEU A N 1
ATOM 1672 C CA . LEU A 1 206 ? 18.151 -17.827 -27.987 1.00 35.53 206 LEU A CA 1
ATOM 1673 C C . LEU A 1 206 ? 18.260 -19.311 -28.352 1.00 35.53 206 LEU A C 1
ATOM 1675 O O . LEU A 1 206 ? 19.336 -19.833 -28.623 1.00 35.53 206 LEU A O 1
ATOM 1679 N N . SER A 1 207 ? 17.125 -20.008 -28.312 1.00 34.03 207 SER A N 1
ATOM 1680 C CA . SER A 1 207 ? 16.866 -21.002 -29.340 1.00 34.03 207 SER A CA 1
ATOM 1681 C C . SER A 1 207 ? 16.716 -20.205 -30.631 1.00 34.03 207 SER A C 1
ATOM 1683 O O . SER A 1 207 ? 16.017 -19.194 -30.653 1.00 34.03 207 SER A O 1
ATOM 1685 N N . GLN A 1 208 ? 17.473 -20.591 -31.652 1.00 34.38 208 GLN A N 1
ATOM 1686 C CA . GLN A 1 208 ? 17.410 -20.012 -32.987 1.00 34.38 208 GLN A CA 1
ATOM 1687 C C . GLN A 1 208 ? 15.947 -19.893 -33.432 1.00 34.38 208 GLN A C 1
ATOM 1689 O O . GLN A 1 208 ? 15.270 -20.908 -33.590 1.00 34.38 208 GLN A O 1
ATOM 1694 N N . ASP A 1 209 ? 15.477 -18.666 -33.653 1.00 33.47 209 ASP A N 1
ATOM 1695 C CA . ASP A 1 209 ? 14.215 -18.418 -34.342 1.00 33.47 209 ASP A CA 1
ATOM 1696 C C . ASP A 1 209 ? 14.376 -18.849 -35.804 1.00 33.47 209 ASP A C 1
ATOM 1698 O O . ASP A 1 209 ? 14.748 -18.075 -36.687 1.00 33.47 209 ASP A O 1
ATOM 1702 N N . GLN A 1 210 ? 14.107 -20.126 -36.059 1.00 31.06 210 GLN A N 1
ATOM 1703 C CA . GLN A 1 210 ? 13.751 -20.600 -37.381 1.00 31.06 210 GLN A CA 1
ATOM 1704 C C . GLN A 1 210 ? 12.242 -20.391 -37.534 1.00 31.06 210 GLN A C 1
ATOM 1706 O O . GLN A 1 210 ? 11.431 -21.029 -36.864 1.00 31.06 210 GLN A O 1
ATOM 1711 N N . PHE A 1 211 ? 11.876 -19.450 -38.404 1.00 33.03 211 PHE A N 1
ATOM 1712 C CA . PHE A 1 211 ? 10.523 -19.245 -38.913 1.00 33.03 211 PHE A CA 1
ATOM 1713 C C . PHE A 1 211 ? 9.847 -20.586 -39.254 1.00 33.03 211 PHE A C 1
ATOM 1715 O O . PHE A 1 211 ? 10.185 -21.187 -40.269 1.00 33.03 211 PHE A O 1
ATOM 1722 N N . VAL A 1 212 ? 8.854 -21.015 -38.468 1.00 27.11 212 VAL A N 1
ATOM 1723 C CA . VAL A 1 212 ? 7.778 -21.907 -38.928 1.00 27.11 212 VAL A CA 1
ATOM 1724 C C . VAL A 1 212 ? 6.483 -21.535 -38.204 1.00 27.11 212 VAL A C 1
ATOM 1726 O O . VAL A 1 212 ? 6.350 -21.657 -36.990 1.00 27.11 212 VAL A O 1
ATOM 1729 N N . THR A 1 213 ? 5.513 -21.072 -38.981 1.00 37.62 213 THR A N 1
ATOM 1730 C CA . THR A 1 213 ? 4.108 -20.911 -38.609 1.00 37.62 213 THR A CA 1
ATOM 1731 C C . THR A 1 213 ? 3.485 -22.271 -38.256 1.00 37.62 213 THR A C 1
ATOM 1733 O O . THR A 1 213 ? 3.477 -23.186 -39.074 1.00 37.62 213 THR A O 1
ATOM 1736 N N . GLY A 1 214 ? 2.923 -22.413 -37.051 1.00 30.95 214 GLY A N 1
ATOM 1737 C CA . GLY A 1 214 ? 2.205 -23.621 -36.615 1.00 30.95 214 GLY A CA 1
ATOM 1738 C C . GLY A 1 214 ? 1.389 -23.401 -35.330 1.00 30.95 214 GLY A C 1
ATOM 1739 O O . GLY A 1 214 ? 1.696 -22.474 -34.580 1.00 30.95 214 GLY A O 1
ATOM 1740 N N . PRO A 1 215 ? 0.306 -24.172 -35.098 1.00 33.97 215 PRO A N 1
ATOM 1741 C CA . PRO A 1 215 ? -0.813 -23.753 -34.261 1.00 33.97 215 PRO A CA 1
ATOM 1742 C C . PRO A 1 215 ? -0.521 -23.822 -32.760 1.00 33.97 215 PRO A C 1
ATOM 1744 O O . PRO A 1 215 ? 0.230 -24.658 -32.266 1.00 33.97 215 PRO A O 1
ATOM 1747 N N . VAL A 1 216 ? -1.195 -22.919 -32.050 1.00 34.12 216 VAL A N 1
ATOM 1748 C CA . VAL A 1 216 ? -1.203 -22.734 -30.598 1.00 34.12 216 VAL A CA 1
ATOM 1749 C C . VAL A 1 216 ? -1.447 -24.057 -29.860 1.00 34.12 216 VAL A C 1
ATOM 1751 O O . VAL A 1 216 ? -2.535 -24.624 -29.933 1.00 34.12 216 VAL A O 1
ATOM 1754 N N . CYS A 1 217 ? -0.459 -24.495 -29.077 1.00 26.14 217 CYS A N 1
ATOM 1755 C CA . CYS A 1 217 ? -0.616 -25.549 -28.077 1.00 26.14 217 CYS A CA 1
ATOM 1756 C C . CYS A 1 217 ? -0.630 -24.925 -26.676 1.00 26.14 217 CYS A C 1
ATOM 1758 O O . CYS A 1 217 ? 0.351 -24.325 -26.236 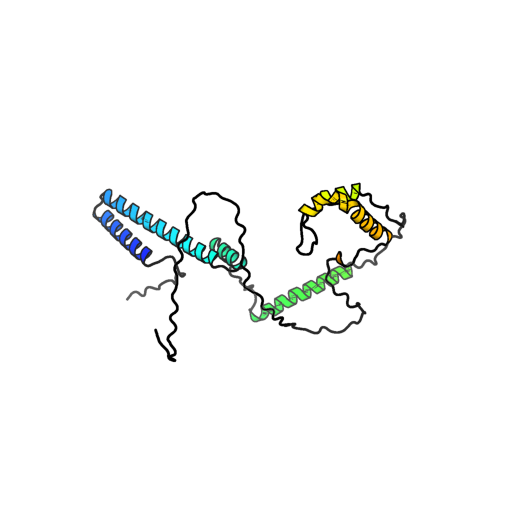1.00 26.14 217 CYS A O 1
ATOM 1760 N N . HIS A 1 218 ? -1.737 -25.098 -25.951 1.00 33.31 218 HIS A N 1
ATOM 1761 C CA . HIS A 1 218 ? -1.779 -24.874 -24.509 1.00 33.31 218 HIS A CA 1
ATOM 1762 C C . HIS A 1 218 ? -0.779 -25.808 -23.812 1.00 33.31 218 HIS A C 1
ATOM 1764 O O . HIS A 1 218 ? -0.864 -27.026 -23.965 1.00 33.31 218 HIS A O 1
ATOM 1770 N N . ARG A 1 219 ? 0.125 -25.257 -22.995 1.00 29.84 219 ARG A N 1
ATOM 1771 C CA . ARG A 1 219 ? 0.929 -26.045 -22.054 1.00 29.84 219 ARG A CA 1
ATOM 1772 C C . ARG A 1 219 ? 0.775 -25.491 -20.633 1.00 29.84 219 ARG A C 1
ATOM 1774 O O . ARG A 1 219 ? 1.188 -24.360 -20.388 1.00 29.84 219 ARG A O 1
ATOM 1781 N N . PRO A 1 220 ? 0.210 -26.260 -19.687 1.00 34.19 220 PRO A N 1
ATOM 1782 C CA . PRO A 1 220 ? 0.356 -25.994 -18.266 1.00 34.19 220 PRO A CA 1
ATOM 1783 C C . PRO A 1 220 ? 1.702 -26.577 -17.818 1.00 34.19 220 PRO A C 1
ATOM 1785 O O . PRO A 1 220 ? 1.866 -27.794 -17.771 1.00 34.19 220 PRO A O 1
ATOM 1788 N N . SER A 1 221 ? 2.691 -25.738 -17.516 1.00 26.59 221 SER A N 1
ATOM 1789 C CA . SER A 1 221 ? 3.938 -26.202 -16.899 1.00 26.59 221 SER A CA 1
ATOM 1790 C C . SER A 1 221 ? 3.834 -26.105 -15.379 1.00 26.59 221 SER A C 1
ATOM 1792 O O . SER A 1 221 ? 4.208 -25.105 -14.771 1.00 26.59 221 SER A O 1
ATOM 1794 N N . LEU A 1 222 ? 3.321 -27.177 -14.775 1.00 31.09 222 LEU A N 1
ATOM 1795 C CA . LEU A 1 222 ? 3.855 -27.660 -13.507 1.00 31.09 222 LEU A CA 1
ATOM 1796 C C . LEU A 1 222 ? 5.256 -28.213 -13.801 1.00 31.09 222 LEU A C 1
ATOM 1798 O O . LEU A 1 222 ? 5.382 -29.182 -14.546 1.00 31.09 222 LEU A O 1
ATOM 1802 N N . SER A 1 223 ? 6.294 -27.622 -13.217 1.00 29.88 223 SER A N 1
ATOM 1803 C CA . SER A 1 223 ? 7.525 -28.347 -12.906 1.00 29.88 223 SER A CA 1
ATOM 1804 C C . SER A 1 223 ? 7.861 -28.096 -11.446 1.00 29.88 223 SER A C 1
ATOM 1806 O O . SER A 1 223 ? 7.921 -26.969 -10.958 1.00 29.88 223 SER A O 1
ATOM 1808 N N . GLN A 1 224 ? 7.946 -29.214 -10.753 1.00 31.75 224 GLN A N 1
ATOM 1809 C CA . GLN A 1 224 ? 8.134 -29.387 -9.337 1.00 31.75 224 GLN A CA 1
ATOM 1810 C C . GLN A 1 224 ? 9.639 -29.460 -9.099 1.00 31.75 224 GLN A C 1
ATOM 1812 O O . GLN A 1 224 ? 10.218 -30.518 -9.308 1.00 31.75 224 GLN A O 1
ATOM 1817 N N . ASP A 1 225 ? 10.254 -28.365 -8.659 1.00 28.78 225 ASP A N 1
ATOM 1818 C CA . ASP A 1 225 ? 11.610 -28.417 -8.114 1.00 28.78 225 ASP A CA 1
ATOM 1819 C C . ASP A 1 225 ? 11.525 -28.418 -6.590 1.00 28.78 225 ASP A C 1
ATOM 1821 O O . ASP A 1 225 ? 11.219 -27.421 -5.930 1.00 28.78 225 ASP A O 1
ATOM 1825 N N . GLN A 1 226 ? 11.746 -29.608 -6.034 1.00 30.22 226 GLN A N 1
ATOM 1826 C CA . GLN A 1 226 ? 12.089 -29.799 -4.637 1.00 30.22 226 GLN A CA 1
ATOM 1827 C C . GLN A 1 226 ? 13.516 -29.290 -4.414 1.00 30.22 226 GLN A C 1
ATOM 1829 O O . GLN A 1 226 ? 14.473 -29.939 -4.822 1.00 30.22 226 GLN A O 1
ATOM 1834 N N . PHE A 1 227 ? 13.659 -28.193 -3.675 1.00 27.31 227 PHE A N 1
ATOM 1835 C CA . PHE A 1 227 ? 14.869 -27.929 -2.903 1.00 27.31 227 PHE A CA 1
ATOM 1836 C C . PHE A 1 227 ? 14.471 -27.651 -1.454 1.00 27.31 227 PHE A C 1
ATOM 1838 O O . PHE A 1 227 ? 13.808 -26.666 -1.135 1.00 27.31 227 PHE A O 1
ATOM 1845 N N . VAL A 1 228 ? 14.839 -28.586 -0.577 1.00 25.61 228 VAL A N 1
ATOM 1846 C CA . VAL A 1 228 ? 14.805 -28.425 0.875 1.00 25.61 228 VAL A CA 1
ATOM 1847 C C . VAL A 1 228 ? 16.136 -27.812 1.291 1.00 25.61 228 VAL A C 1
ATOM 1849 O O . VAL A 1 228 ? 17.150 -28.502 1.286 1.00 25.61 228 VAL A O 1
ATOM 1852 N N . THR A 1 229 ? 16.120 -26.549 1.711 1.00 30.02 229 THR A N 1
ATOM 1853 C CA . THR A 1 229 ? 17.192 -25.932 2.506 1.00 30.02 229 THR A CA 1
ATOM 1854 C C . THR A 1 229 ? 16.619 -24.842 3.420 1.00 30.02 229 THR A C 1
ATOM 1856 O O . THR A 1 229 ? 16.388 -23.723 2.992 1.00 30.02 229 THR A O 1
ATOM 1859 N N . GLY A 1 230 ? 16.423 -25.197 4.699 1.00 30.86 230 GLY A N 1
ATOM 1860 C CA . GLY A 1 230 ? 16.565 -24.328 5.883 1.00 30.86 230 GLY A CA 1
ATOM 1861 C C . GLY A 1 230 ? 15.557 -23.180 6.134 1.00 30.86 230 GLY A C 1
ATOM 1862 O O . GLY A 1 230 ? 15.111 -22.507 5.213 1.00 30.86 230 GLY A O 1
ATOM 1863 N N . PRO A 1 231 ? 15.208 -22.886 7.405 1.00 30.77 231 PRO A N 1
ATOM 1864 C CA . PRO A 1 231 ? 14.393 -21.721 7.747 1.00 30.77 231 PRO A CA 1
ATOM 1865 C C . PRO A 1 231 ? 15.180 -20.414 7.548 1.00 30.77 231 PRO A C 1
ATOM 1867 O O . PRO A 1 231 ? 16.166 -20.155 8.237 1.00 30.77 231 PRO A O 1
ATOM 1870 N N . VAL A 1 232 ? 14.715 -19.566 6.628 1.00 28.73 232 VAL A N 1
ATOM 1871 C CA . VAL A 1 232 ? 15.208 -18.194 6.446 1.00 28.73 232 VAL A CA 1
ATOM 1872 C C . VAL A 1 232 ? 14.515 -17.283 7.460 1.00 28.73 232 VAL A C 1
ATOM 1874 O O . VAL A 1 232 ? 13.301 -17.082 7.419 1.00 28.73 232 VAL A O 1
ATOM 1877 N N . PHE A 1 233 ? 15.292 -16.735 8.393 1.00 28.28 233 PHE A N 1
ATOM 1878 C CA . PHE A 1 233 ? 14.843 -15.695 9.314 1.00 28.28 233 PHE A CA 1
ATOM 1879 C C . PHE A 1 233 ? 14.683 -14.365 8.568 1.00 28.28 233 PHE A C 1
ATOM 1881 O O . PHE A 1 233 ? 15.630 -13.855 7.971 1.00 28.28 233 PHE A O 1
ATOM 1888 N N . HIS A 1 234 ? 13.498 -13.762 8.655 1.00 30.05 234 HIS A N 1
ATOM 1889 C CA . HIS A 1 234 ? 13.302 -12.365 8.284 1.00 30.05 234 HIS A CA 1
ATOM 1890 C C . HIS A 1 234 ? 14.025 -11.464 9.291 1.00 30.05 234 HIS A C 1
ATOM 1892 O O . HIS A 1 234 ? 13.739 -11.510 10.486 1.00 30.05 234 HIS A O 1
ATOM 1898 N N . ARG A 1 235 ? 14.938 -10.620 8.802 1.00 28.95 235 ARG A N 1
ATOM 1899 C CA . ARG A 1 235 ? 15.507 -9.491 9.544 1.00 28.95 235 ARG A CA 1
ATOM 1900 C C . ARG A 1 235 ? 14.710 -8.235 9.170 1.00 28.95 235 ARG A C 1
ATOM 1902 O O . ARG A 1 235 ? 14.860 -7.763 8.046 1.00 28.95 235 ARG A O 1
ATOM 1909 N N . PRO A 1 236 ? 13.866 -7.670 10.050 1.00 30.20 236 PRO A N 1
ATOM 1910 C CA . PRO A 1 236 ? 13.348 -6.328 9.847 1.00 30.20 236 PRO A CA 1
ATOM 1911 C C . PRO A 1 236 ? 14.474 -5.336 10.138 1.00 30.20 236 PRO A C 1
ATOM 1913 O O . PRO A 1 236 ? 15.004 -5.282 11.248 1.00 30.20 236 PRO A O 1
ATOM 1916 N N . SER A 1 237 ? 14.846 -4.549 9.137 1.00 25.50 237 SER A N 1
ATOM 1917 C CA . SER A 1 237 ? 15.584 -3.308 9.327 1.00 25.50 237 SER A CA 1
ATOM 1918 C C . SER A 1 237 ? 14.686 -2.314 10.068 1.00 25.50 237 SER A C 1
ATOM 1920 O O . SER A 1 237 ? 13.760 -1.757 9.477 1.00 25.50 237 SER A O 1
ATOM 1922 N N . LEU A 1 238 ? 14.946 -2.092 11.356 1.00 28.98 238 LEU A N 1
ATOM 1923 C CA . LEU A 1 238 ? 14.466 -0.911 12.063 1.00 28.98 238 LEU A CA 1
ATOM 1924 C C . LEU A 1 238 ? 15.656 -0.030 12.432 1.00 28.98 238 LEU A C 1
ATOM 1926 O O . LEU A 1 238 ? 16.646 -0.477 13.009 1.00 28.98 238 LEU A O 1
ATOM 1930 N N . SER A 1 239 ? 15.507 1.219 12.008 1.00 28.88 239 SER A N 1
ATOM 1931 C CA . SER A 1 239 ? 16.315 2.387 12.320 1.00 28.88 239 SER A CA 1
ATOM 1932 C C . SER A 1 239 ? 16.472 2.588 13.831 1.00 28.88 239 SER A C 1
ATOM 1934 O O . SER A 1 239 ? 15.592 2.226 14.609 1.00 28.88 239 SER A O 1
ATOM 1936 N N . GLN A 1 240 ? 17.608 3.187 14.189 1.00 32.59 240 GLN A N 1
ATOM 1937 C CA . GLN A 1 240 ? 18.097 3.522 15.526 1.00 32.59 240 GLN A CA 1
ATOM 1938 C C . GLN A 1 240 ? 17.045 4.194 16.418 1.00 32.59 240 GLN A C 1
ATOM 1940 O O . GLN A 1 240 ? 16.398 5.137 15.978 1.00 32.59 240 GLN A O 1
ATOM 1945 N N . ASP A 1 241 ? 16.972 3.761 17.680 1.00 27.91 241 ASP A N 1
ATOM 1946 C CA . ASP A 1 241 ? 16.936 4.674 18.824 1.00 27.91 241 ASP A CA 1
ATOM 1947 C C . ASP A 1 241 ? 17.467 3.988 20.096 1.00 27.91 241 ASP A C 1
ATOM 1949 O O . ASP A 1 241 ? 17.401 2.771 20.268 1.00 27.91 241 ASP A O 1
ATOM 1953 N N . GLN A 1 242 ? 18.105 4.816 20.920 1.00 32.06 242 GLN A N 1
ATOM 1954 C CA . GLN A 1 242 ? 19.004 4.533 22.042 1.00 32.06 242 GLN A CA 1
ATOM 1955 C C . GLN A 1 242 ? 18.355 3.719 23.179 1.00 32.06 242 GLN A C 1
ATOM 1957 O O . GLN A 1 242 ? 17.145 3.748 23.322 1.00 32.06 242 GLN A O 1
ATOM 1962 N N . PHE A 1 243 ? 19.148 3.016 24.004 1.00 26.00 243 PHE A N 1
ATOM 1963 C CA . PHE A 1 243 ? 19.244 3.191 25.472 1.00 26.00 243 PHE A CA 1
ATOM 1964 C C . PHE A 1 243 ? 20.180 2.137 26.111 1.00 26.00 243 PHE A C 1
ATOM 1966 O O . PHE A 1 243 ? 20.241 0.974 25.724 1.00 26.00 243 PHE A O 1
ATOM 1973 N N . VAL A 1 244 ? 20.944 2.615 27.092 1.00 29.77 244 VAL A N 1
ATOM 1974 C CA . VAL A 1 244 ? 22.024 1.984 27.874 1.00 29.77 244 VAL A CA 1
ATOM 1975 C C . VAL A 1 244 ? 21.493 0.921 28.854 1.00 29.77 244 VAL A C 1
ATOM 1977 O O . VAL A 1 244 ? 20.414 1.136 29.395 1.00 29.77 244 VAL A O 1
ATOM 1980 N N . THR A 1 245 ? 22.248 -0.161 29.151 1.00 27.11 245 THR A N 1
ATOM 1981 C CA . THR A 1 245 ? 22.561 -0.664 30.530 1.00 27.11 245 THR A CA 1
ATOM 1982 C C . THR A 1 245 ? 23.259 -2.049 30.598 1.00 27.11 245 THR A C 1
ATOM 1984 O O . THR A 1 245 ? 22.696 -3.051 30.184 1.00 27.11 245 THR A O 1
ATOM 1987 N N . GLY A 1 246 ? 24.453 -2.083 31.225 1.00 28.56 246 GLY A N 1
ATOM 1988 C CA . GLY A 1 246 ? 24.910 -3.051 32.258 1.00 28.56 246 GLY A CA 1
ATOM 1989 C C . GLY A 1 246 ? 25.303 -4.510 31.905 1.00 28.56 246 GLY A C 1
ATOM 1990 O O . GLY A 1 246 ? 24.571 -5.185 31.192 1.00 28.56 246 GLY A O 1
ATOM 1991 N N . PRO A 1 247 ? 26.400 -5.072 32.475 1.00 30.80 247 PRO A N 1
ATOM 1992 C CA . PRO A 1 247 ? 26.771 -6.476 32.278 1.00 30.80 247 PRO A CA 1
ATOM 1993 C C . PRO A 1 247 ? 26.112 -7.396 33.322 1.00 30.80 247 PRO A C 1
ATOM 1995 O O . PRO A 1 247 ? 26.151 -7.111 34.520 1.00 30.80 247 PRO A O 1
ATOM 1998 N N . VAL A 1 248 ? 25.575 -8.547 32.899 1.00 27.78 248 VAL A N 1
ATOM 1999 C CA . VAL A 1 248 ? 25.057 -9.588 33.809 1.00 27.78 248 VAL A CA 1
ATOM 2000 C C . VAL A 1 248 ? 25.771 -10.919 33.557 1.00 27.78 248 VAL A C 1
ATOM 2002 O O . VAL A 1 248 ? 25.845 -11.405 32.433 1.00 27.78 248 VAL A O 1
ATOM 2005 N N . ARG A 1 249 ? 26.325 -11.487 34.638 1.00 26.33 249 ARG A N 1
ATOM 2006 C CA . ARG A 1 249 ? 27.061 -12.762 34.691 1.00 26.33 249 ARG A CA 1
ATOM 2007 C C . ARG A 1 249 ? 26.139 -13.971 34.482 1.00 26.33 249 ARG A C 1
ATOM 2009 O O . ARG A 1 249 ? 25.031 -14.006 35.010 1.00 26.33 249 ARG A O 1
ATOM 2016 N N . HIS A 1 250 ? 26.657 -15.004 33.818 1.00 26.89 250 HIS A N 1
ATOM 2017 C CA . HIS A 1 250 ? 26.010 -16.311 33.669 1.00 26.89 250 HIS A CA 1
ATOM 2018 C C . HIS A 1 250 ? 26.131 -17.181 34.938 1.00 26.89 250 HIS A C 1
ATOM 2020 O O . HIS A 1 250 ? 27.188 -17.234 35.566 1.00 26.89 250 HIS A O 1
ATOM 2026 N N . LYS A 1 251 ? 25.067 -17.931 35.261 1.00 26.88 251 LYS A N 1
ATOM 2027 C CA . LYS A 1 251 ? 25.118 -19.181 36.043 1.00 26.88 251 LYS A CA 1
ATOM 2028 C C . LYS A 1 251 ? 24.751 -20.347 35.112 1.00 26.88 251 LYS A C 1
ATOM 2030 O O . LYS A 1 251 ? 23.759 -20.208 34.398 1.00 26.88 251 LYS A O 1
ATOM 2035 N N . PRO A 1 252 ? 25.468 -21.483 35.126 1.00 28.75 252 PRO A N 1
ATOM 2036 C CA . PRO A 1 252 ? 25.051 -22.675 34.399 1.00 28.75 252 PRO A CA 1
ATOM 2037 C C . PRO A 1 252 ? 24.219 -23.595 35.304 1.00 28.75 252 PRO A C 1
ATOM 2039 O O . PRO A 1 252 ? 24.599 -23.870 36.441 1.00 28.75 252 PRO A O 1
ATOM 2042 N N . SER A 1 253 ? 23.091 -24.095 34.799 1.00 26.55 253 SER A N 1
ATOM 2043 C CA . SER A 1 253 ? 22.381 -25.234 35.388 1.00 26.55 253 SER A CA 1
ATOM 2044 C C . SER A 1 253 ? 22.770 -26.511 34.647 1.00 26.55 253 SER A C 1
ATOM 2046 O O . SER A 1 253 ? 22.451 -26.676 33.470 1.00 26.55 253 SER A O 1
ATOM 2048 N N . LEU A 1 254 ? 23.464 -27.396 35.362 1.00 28.22 254 LEU A N 1
ATOM 2049 C CA . LEU A 1 254 ? 23.698 -28.797 35.017 1.00 28.22 254 LEU A CA 1
ATOM 2050 C C . LEU A 1 254 ? 22.364 -29.552 34.936 1.00 28.22 254 LEU A C 1
ATOM 2052 O O . LEU A 1 254 ? 21.511 -29.388 35.808 1.00 28.22 254 LEU A O 1
ATOM 2056 N N . SER A 1 255 ? 22.219 -30.422 33.935 1.00 27.16 255 SER A N 1
ATOM 2057 C CA . SER A 1 255 ? 21.228 -31.500 33.957 1.00 27.16 255 SER A CA 1
ATOM 2058 C C . SER A 1 255 ? 21.951 -32.845 33.948 1.00 27.16 255 SER A C 1
ATOM 2060 O O . SER A 1 255 ? 22.955 -33.043 33.268 1.00 27.16 255 SER A O 1
ATOM 2062 N N . TYR A 1 256 ? 21.467 -33.707 34.829 1.00 25.89 256 TYR A N 1
ATOM 2063 C CA . TYR A 1 256 ? 22.016 -34.979 35.263 1.00 25.89 256 TYR A CA 1
ATOM 2064 C C . TYR A 1 256 ? 21.367 -36.091 34.432 1.00 25.89 256 TYR A C 1
ATOM 2066 O O . TYR A 1 256 ? 20.143 -36.208 34.436 1.00 25.89 256 TYR A O 1
ATOM 2074 N N . CYS A 1 257 ? 22.167 -36.898 33.733 1.00 25.39 257 CYS A N 1
ATOM 2075 C CA . CYS A 1 257 ? 21.706 -38.136 33.104 1.00 25.39 257 CYS A CA 1
ATOM 2076 C C . CYS A 1 257 ? 22.243 -39.330 33.899 1.00 25.39 257 CYS A C 1
ATOM 2078 O O . CYS A 1 257 ? 23.444 -39.587 33.923 1.00 25.39 257 CYS A O 1
ATOM 2080 N N . GLN A 1 258 ? 21.326 -40.044 34.550 1.00 26.89 258 GLN A N 1
ATOM 2081 C CA . GLN A 1 258 ? 21.531 -41.367 35.132 1.00 26.89 258 GLN A CA 1
ATOM 2082 C C . GLN A 1 258 ? 21.518 -42.428 34.026 1.00 26.89 258 GLN A C 1
ATOM 2084 O O . GLN A 1 258 ? 20.569 -42.495 33.248 1.00 26.89 258 GLN A O 1
ATOM 2089 N N . ALA A 1 259 ? 22.525 -43.299 34.017 1.00 28.55 259 ALA A N 1
ATOM 2090 C CA . ALA A 1 259 ? 22.468 -44.605 33.371 1.00 28.55 259 ALA A CA 1
ATOM 2091 C C . ALA A 1 259 ? 22.857 -45.675 34.404 1.00 28.55 259 ALA A C 1
ATOM 2093 O O . ALA A 1 259 ? 23.823 -45.514 35.150 1.00 28.55 259 ALA A O 1
ATOM 2094 N N . GLN A 1 260 ? 22.028 -46.714 34.485 1.00 29.70 260 GLN A N 1
ATOM 2095 C CA . GLN A 1 260 ? 22.102 -47.845 35.413 1.00 29.70 260 GLN A CA 1
ATOM 2096 C C . GLN A 1 260 ? 23.115 -48.930 34.966 1.00 29.70 260 GLN A C 1
ATOM 2098 O O . GLN A 1 260 ? 23.626 -48.857 33.850 1.00 29.70 260 GLN A O 1
ATOM 2103 N N . PRO A 1 261 ? 23.444 -49.906 35.842 1.00 36.97 261 PRO A N 1
ATOM 2104 C CA . PRO A 1 261 ? 24.753 -50.555 35.888 1.00 36.97 261 PRO A CA 1
ATOM 2105 C C . PRO A 1 261 ? 24.815 -51.910 35.167 1.00 36.97 261 PRO A C 1
ATOM 2107 O O . PRO A 1 261 ? 23.799 -52.576 34.976 1.00 36.97 261 PRO A O 1
ATOM 2110 N N . ALA A 1 262 ? 26.038 -52.368 34.883 1.00 30.80 262 ALA A N 1
ATOM 2111 C CA . ALA A 1 262 ? 26.343 -53.766 34.587 1.00 30.80 262 ALA A CA 1
ATOM 2112 C C . ALA A 1 262 ? 27.546 -54.236 35.427 1.00 30.80 262 ALA A C 1
ATOM 2114 O O . ALA A 1 262 ? 28.558 -53.547 35.540 1.00 30.80 262 ALA A O 1
ATOM 2115 N N . LEU A 1 263 ? 27.368 -55.399 36.054 1.00 32.16 263 LEU A N 1
ATOM 2116 C CA . LEU A 1 263 ? 28.281 -56.110 36.949 1.00 32.16 263 LEU A CA 1
ATOM 2117 C C . LEU A 1 263 ? 29.301 -56.953 36.173 1.00 32.16 263 LEU A C 1
ATOM 2119 O O . LEU A 1 263 ? 28.895 -57.632 35.241 1.00 32.16 263 LEU A O 1
ATOM 2123 N N . THR A 1 264 ? 30.552 -56.972 36.650 1.00 33.31 264 THR A N 1
ATOM 2124 C CA . THR A 1 264 ? 31.526 -58.093 36.803 1.00 33.31 264 THR A CA 1
ATOM 2125 C C . THR A 1 264 ? 32.846 -57.421 37.238 1.00 33.31 264 THR A C 1
ATOM 2127 O O . THR A 1 264 ? 33.218 -56.436 36.618 1.00 33.31 264 THR A O 1
ATOM 2130 N N . GLY A 1 265 ? 33.610 -57.756 38.279 1.00 32.22 265 GLY A N 1
ATOM 2131 C CA . GLY A 1 265 ? 33.903 -59.023 38.939 1.00 32.22 265 GLY A CA 1
ATOM 2132 C C . GLY A 1 265 ? 35.418 -59.089 39.245 1.00 32.22 265 GLY A C 1
ATOM 2133 O O . GLY A 1 265 ? 36.209 -59.193 38.321 1.00 32.22 265 GLY A O 1
ATOM 2134 N N . SER A 1 266 ? 35.765 -59.076 40.542 1.00 31.59 266 SER A N 1
ATOM 2135 C CA . SER A 1 266 ? 36.967 -59.652 41.195 1.00 31.59 266 SER A CA 1
ATOM 2136 C C . SER A 1 266 ? 38.360 -58.984 41.061 1.00 31.59 266 SER A C 1
ATOM 2138 O O . SER A 1 266 ? 38.938 -58.969 39.980 1.00 31.59 266 SER A O 1
ATOM 2140 N N . MET A 1 267 ? 38.931 -58.524 42.192 1.00 30.14 267 MET A N 1
ATOM 2141 C CA . MET A 1 267 ? 40.061 -59.144 42.941 1.00 30.14 267 MET A CA 1
ATOM 2142 C C . MET A 1 267 ? 40.842 -58.121 43.808 1.00 30.14 267 MET A C 1
ATOM 2144 O O . MET A 1 267 ? 41.436 -57.179 43.298 1.00 30.14 267 MET A O 1
ATOM 2148 N N . CYS A 1 268 ? 40.844 -58.346 45.130 1.00 32.75 268 CYS A N 1
ATOM 2149 C CA . CYS A 1 268 ? 41.858 -57.908 46.116 1.00 32.75 268 CYS A CA 1
ATOM 2150 C C . CYS A 1 268 ? 43.101 -58.838 46.037 1.00 32.75 268 CYS A C 1
ATOM 2152 O O . CYS A 1 268 ? 43.029 -59.794 45.258 1.00 32.75 268 CYS A O 1
ATOM 2154 N N . PRO A 1 269 ? 44.170 -58.724 46.870 1.00 56.44 269 PRO A N 1
ATOM 2155 C CA . PRO A 1 269 ? 44.505 -57.797 47.979 1.00 56.44 269 PRO A CA 1
ATOM 2156 C C . PRO A 1 269 ? 45.864 -57.072 47.722 1.00 56.44 269 PRO A C 1
ATOM 2158 O O . PRO A 1 269 ? 46.434 -57.242 46.650 1.00 56.44 269 PRO A O 1
ATOM 2161 N N . ALA A 1 270 ? 46.422 -56.186 48.554 1.00 41.03 270 ALA A N 1
ATOM 2162 C CA . ALA A 1 270 ? 46.659 -56.177 50.002 1.00 41.03 270 ALA A CA 1
ATOM 2163 C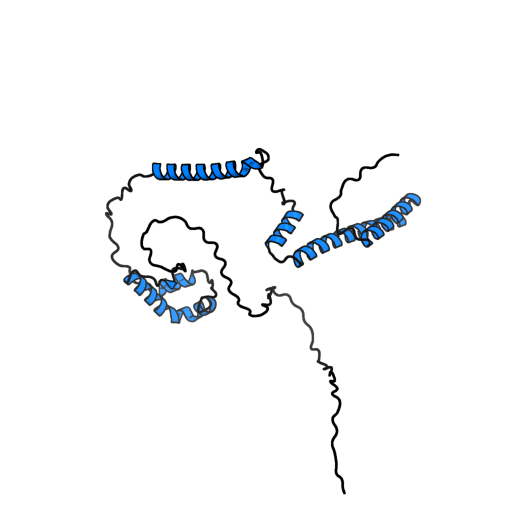 C . ALA A 1 270 ? 46.798 -54.743 50.538 1.00 41.03 270 ALA A C 1
ATOM 2165 O O . ALA A 1 270 ? 47.101 -53.842 49.724 1.00 41.03 270 ALA A O 1
#

Secondary structure (DSSP, 8-state):
-----PPP----TT--HHHHHHHHHHHHHHHHHHHH--HHHHHHHHHHHHHHHHHHHHHHHHHHHHHHHT--SHHHHHHHHHHHTT--------TTS-GGGHHHHHHHHHHHHHHHHHHHHHHT----------S-----PPPPPHHHHHHHHHHS-----TT-SS-HHHHHHSHHHHHHHHHHHHHHHHHHT---GGGS----------------------------------------------------------------------

Sequence (270 aa):
MRRRTVKPRPPAPWLTPQVKAAKQERRKAERQWKKSGLTVHRDIYRLKYQFVCNLIKDLKRKFVNDKIVESRSSKEIFNICNDLLGKNKPKSLPNNFPPDKIPDVLNNFFVEKVDKIRQELDAKKSEPYYHEFKGDVLNCFEPVTEQVVRNIILDSSKTSCDLDPIPSNLFSECLDLLLPYITNCINDSLESGSVPCCFNGKHTSLSQDQFVTGPVCHRPSLSQDQFVTGPVFHRPSLSQDQFVTGPVRHKPSLSYCQAQPALTGSMCPA

Foldseek 3Di:
DDDDDDDDDPDDPLCDPVLVVLVVQLVVLVVVCVVPVDPVSVVVNVVSVVVSVVSSVVSVVVVLVVQCVPDPDPVSVVVSVCVVVVVPDPPDDPPPDDPVCSVVVVVVVVVVVVVVVVVVVVVPPDPPPPDDDPDDDCPADDQDDLVRVLVVLVPDDQDDDPPDPDRSVVCNVCVVVCSVVVSVLVRVCRGVVDDPVVVVPDPPPPPDPDDDDDDDDDDDDDDDDDDDDDDDDDDDDDDDDDDDDDDDDDDDDDDDDDDDDDDDDDDDDD

Radius of gyration: 38.5 Å; chains: 1; bounding box: 94×76×100 Å

Organism: NCBI:txid1093978

pLDDT: mean 73.69, std 26.57, range [25.39, 98.19]